Protein AF-A0A8E0QVD2-F1 (afdb_monomer_lite)

Foldseek 3Di:
DWEQDPPPRDIGDDDDDDQDDPPPDPDGDDDDPPVVVVVVVVVVQVVDPPHDDAPQKDWDDWAAQPVCLPPPVFQRIKTFIDGHPPPPDPPPDDDDDDDDDDDDPDDDDDDDDDDPDDRPDVPDDRDIDRHSDDDFPPPPVTPVCVVVVNDDDDDDDPDDDDDDDDDDADPDDDDQDWDWYDYPNPDTDTDHDDHDPDDD

InterPro domains:
  IPR002938 FAD-binding domain [PF01494] (124-168)
  IPR036188 FAD/NAD(P)-binding domain superfamily [G3DSA:3.50.50.60] (32-155)
  IPR036188 FAD/NAD(P)-binding domain superfamily [SSF51905] (21-157)
  IPR050641 Rifampicin monooxygenase-like [PTHR43004] (15-176)

Organism: NCBI:txid91492

Structure (mmCIF, N/CA/C/O backbone):
data_AF-A0A8E0QVD2-F1
#
_entry.id   AF-A0A8E0QVD2-F1
#
loop_
_atom_site.group_PDB
_atom_site.id
_atom_site.type_symbol
_atom_site.label_atom_id
_atom_site.label_alt_id
_atom_site.label_comp_id
_atom_site.label_asym_id
_atom_site.label_entity_id
_atom_site.label_seq_id
_atom_site.pdbx_PDB_ins_code
_atom_site.Cartn_x
_atom_site.Cartn_y
_atom_site.Cartn_z
_atom_site.occupancy
_atom_site.B_iso_or_equiv
_atom_site.auth_seq_id
_atom_site.auth_comp_id
_atom_site.auth_asym_id
_atom_site.auth_atom_id
_atom_site.pdbx_PDB_model_num
ATOM 1 N N . MET A 1 1 ? 24.080 -3.854 -19.597 1.00 53.97 1 MET A N 1
ATOM 2 C CA . MET A 1 1 ? 24.725 -2.572 -19.248 1.00 53.97 1 MET A CA 1
ATOM 3 C C . MET A 1 1 ? 25.256 -1.891 -20.505 1.00 53.97 1 MET A C 1
ATOM 5 O O . MET A 1 1 ? 25.849 -2.568 -21.345 1.00 53.97 1 MET A O 1
ATOM 9 N N . CYS A 1 2 ? 25.022 -0.587 -20.667 1.00 60.16 2 CYS A N 1
ATOM 10 C CA . CYS A 1 2 ? 25.671 0.230 -21.698 1.00 60.16 2 CYS A CA 1
ATOM 11 C C . CYS A 1 2 ? 26.341 1.453 -21.054 1.00 60.16 2 CYS A C 1
ATOM 13 O O . CYS A 1 2 ? 25.751 2.084 -20.180 1.00 60.16 2 CYS A O 1
ATOM 15 N N . GLN A 1 3 ? 27.538 1.811 -21.511 1.00 55.19 3 GLN A N 1
ATOM 16 C CA . GLN A 1 3 ? 28.311 2.949 -21.021 1.00 55.19 3 GLN A CA 1
ATOM 17 C C . GLN A 1 3 ? 28.363 4.063 -22.075 1.00 55.19 3 GLN A C 1
ATOM 19 O O . GLN A 1 3 ? 28.498 3.797 -23.270 1.00 55.19 3 GLN A O 1
ATOM 24 N N . CYS A 1 4 ? 28.243 5.319 -21.647 1.00 54.25 4 CYS A N 1
ATOM 25 C CA . CYS A 1 4 ? 28.485 6.481 -22.503 1.00 54.25 4 CYS A CA 1
ATOM 26 C C . CYS A 1 4 ? 29.973 6.845 -22.488 1.00 54.25 4 CYS A C 1
ATOM 28 O O . CYS A 1 4 ? 30.508 7.128 -21.416 1.00 54.25 4 CYS A O 1
ATOM 30 N N . ASP A 1 5 ? 30.629 6.848 -23.652 1.00 59.22 5 ASP A N 1
ATOM 31 C CA . ASP A 1 5 ? 32.008 7.326 -23.783 1.00 59.22 5 ASP A CA 1
ATOM 32 C C . ASP A 1 5 ? 32.035 8.858 -23.650 1.00 59.22 5 ASP A C 1
ATOM 34 O O . ASP A 1 5 ? 31.325 9.566 -24.373 1.00 59.22 5 ASP A O 1
ATOM 38 N N . SER A 1 6 ? 32.830 9.377 -22.712 1.00 54.28 6 SER A N 1
ATOM 39 C CA . SER A 1 6 ? 32.861 10.804 -22.375 1.00 54.28 6 SER A CA 1
ATOM 40 C C . SER A 1 6 ? 33.513 11.668 -23.455 1.00 54.28 6 SER A C 1
ATOM 42 O O . SER A 1 6 ? 33.260 12.873 -23.492 1.00 54.28 6 SER A O 1
ATOM 44 N N . VAL A 1 7 ? 34.308 11.064 -24.345 1.00 59.72 7 VAL A N 1
ATOM 45 C CA . VAL A 1 7 ? 35.067 11.785 -25.376 1.00 59.72 7 VAL A CA 1
ATOM 46 C C . VAL A 1 7 ? 34.189 12.131 -26.582 1.00 59.72 7 VAL A C 1
ATOM 48 O O . VAL A 1 7 ? 34.237 13.261 -27.063 1.00 59.72 7 VAL A O 1
ATOM 51 N N . ASP A 1 8 ? 33.330 11.199 -27.009 1.00 67.62 8 ASP A N 1
ATOM 52 C CA . ASP A 1 8 ? 32.515 11.339 -28.228 1.00 67.62 8 ASP A CA 1
ATOM 53 C C . ASP A 1 8 ? 30.995 11.368 -27.958 1.00 67.62 8 ASP A C 1
ATOM 55 O O . ASP A 1 8 ? 30.200 11.573 -28.877 1.00 67.62 8 ASP A O 1
ATOM 59 N N . GLY A 1 9 ? 30.555 11.128 -26.714 1.00 65.50 9 GLY A N 1
ATOM 60 C CA . GLY A 1 9 ? 29.134 11.049 -26.342 1.00 65.50 9 GLY A CA 1
ATOM 61 C C . GLY A 1 9 ? 28.407 9.816 -26.895 1.00 65.50 9 GLY A C 1
ATOM 62 O O . GLY A 1 9 ? 27.176 9.758 -26.893 1.00 65.50 9 GLY A O 1
ATOM 63 N N . VAL A 1 10 ? 29.158 8.833 -27.396 1.00 69.81 10 VAL A N 1
ATOM 64 C CA . VAL A 1 10 ? 28.620 7.618 -28.013 1.00 69.81 10 VAL A CA 1
ATOM 65 C C . VAL A 1 10 ? 28.310 6.581 -26.934 1.00 69.81 10 VAL A C 1
ATOM 67 O O . VAL A 1 10 ? 29.177 6.198 -26.150 1.00 69.81 10 VAL A O 1
ATOM 70 N N . LEU A 1 11 ? 27.076 6.073 -26.927 1.00 70.25 11 LEU A N 1
ATOM 71 C CA . LEU A 1 11 ? 26.676 4.950 -26.077 1.00 70.25 11 LEU A CA 1
ATOM 72 C C . LEU A 1 11 ? 27.205 3.628 -26.651 1.00 70.25 11 LEU A C 1
ATOM 74 O O . LEU A 1 11 ? 26.900 3.270 -27.791 1.00 70.25 11 LEU A O 1
ATOM 78 N N . ARG A 1 12 ? 27.947 2.869 -25.844 1.00 71.69 12 ARG A N 1
ATOM 79 C CA . ARG A 1 12 ? 28.448 1.528 -26.167 1.00 71.69 12 ARG A CA 1
ATOM 80 C C . ARG A 1 12 ? 27.825 0.491 -25.243 1.00 71.69 12 ARG A C 1
ATOM 82 O O . ARG A 1 12 ? 27.707 0.701 -24.043 1.00 71.69 12 ARG A O 1
ATOM 89 N N . ARG A 1 13 ? 27.407 -0.645 -25.801 1.00 74.00 13 ARG A N 1
ATOM 90 C CA . ARG A 1 13 ? 26.913 -1.778 -25.011 1.00 74.00 13 ARG A CA 1
ATOM 91 C C . ARG A 1 13 ? 28.101 -2.560 -24.464 1.00 74.00 13 ARG A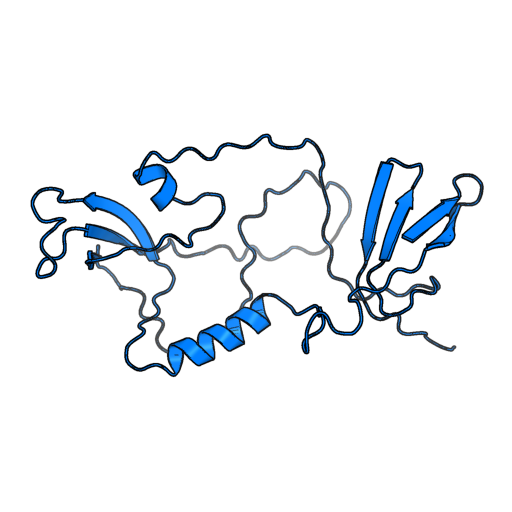 C 1
ATOM 93 O O . ARG A 1 13 ? 28.949 -2.967 -25.249 1.00 74.00 13 ARG A O 1
ATOM 100 N N . GLU A 1 14 ? 28.116 -2.798 -23.160 1.00 73.50 14 GLU A N 1
ATOM 101 C CA . GLU A 1 14 ? 29.199 -3.527 -22.491 1.00 73.50 14 GLU A CA 1
ATOM 102 C C . GLU A 1 14 ? 28.790 -4.945 -22.105 1.00 73.50 14 GLU A C 1
ATOM 104 O O . GLU A 1 14 ? 29.552 -5.886 -22.299 1.00 73.50 14 GLU A O 1
ATOM 109 N N . GLU A 1 15 ? 27.561 -5.118 -21.612 1.00 72.31 15 GLU A N 1
ATOM 110 C CA . GLU A 1 15 ? 27.117 -6.395 -21.053 1.00 72.31 15 GLU A CA 1
ATOM 111 C C . GLU A 1 15 ? 25.649 -6.686 -21.372 1.00 72.31 15 GLU A C 1
ATOM 113 O O . GLU A 1 15 ? 24.810 -5.777 -21.412 1.00 72.31 15 GLU A O 1
ATOM 118 N N . ILE A 1 16 ? 25.336 -7.970 -21.551 1.00 72.31 16 ILE A N 1
ATOM 119 C CA . ILE A 1 16 ? 23.974 -8.501 -21.613 1.00 72.31 16 ILE A CA 1
ATOM 120 C C . ILE A 1 16 ? 23.864 -9.598 -20.557 1.00 72.31 16 ILE A C 1
ATOM 122 O O . ILE A 1 16 ? 24.526 -10.627 -20.669 1.00 72.31 16 ILE A O 1
ATOM 126 N N . SER A 1 17 ? 22.997 -9.388 -19.574 1.00 72.00 17 SER A N 1
ATOM 127 C CA . SER A 1 17 ? 22.597 -10.402 -18.605 1.00 72.00 17 SER A CA 1
ATOM 128 C C . SER A 1 17 ? 21.159 -10.840 -18.887 1.00 72.00 17 SER A C 1
ATOM 130 O O . SER A 1 17 ? 20.340 -10.069 -19.394 1.00 72.00 17 SER A O 1
ATOM 132 N N . ALA A 1 18 ? 20.851 -12.107 -18.615 1.00 67.94 18 ALA A N 1
ATOM 133 C CA . ALA A 1 18 ? 19.481 -12.591 -18.697 1.00 67.94 18 ALA A CA 1
ATOM 134 C C . ALA A 1 18 ? 18.691 -12.102 -17.473 1.00 67.94 18 ALA A C 1
ATOM 136 O O . ALA A 1 18 ? 19.168 -12.228 -16.349 1.00 67.94 18 ALA A O 1
ATOM 137 N N . ASN A 1 19 ? 17.463 -11.611 -17.678 1.00 66.31 19 ASN A N 1
ATOM 138 C CA . ASN A 1 19 ? 16.574 -11.221 -16.571 1.00 66.31 19 ASN A CA 1
ATOM 139 C C . ASN A 1 19 ? 16.140 -12.419 -15.704 1.00 66.31 19 ASN A C 1
ATOM 141 O O . ASN A 1 19 ? 15.640 -12.245 -14.598 1.00 66.31 19 ASN A O 1
ATOM 145 N N . THR A 1 20 ? 16.256 -13.652 -16.201 1.00 69.81 20 THR A N 1
ATOM 146 C CA . THR A 1 20 ? 15.895 -14.866 -15.458 1.00 69.81 20 THR A CA 1
ATOM 147 C C . THR A 1 20 ? 16.703 -16.043 -15.989 1.00 69.81 20 THR A C 1
ATOM 149 O O . THR A 1 20 ? 16.857 -16.190 -17.203 1.00 69.81 20 THR A O 1
ATOM 152 N N . GLU A 1 21 ? 17.195 -16.903 -15.100 1.00 76.88 21 GLU A N 1
ATOM 153 C CA . GLU A 1 21 ? 17.826 -18.160 -15.498 1.00 76.88 21 GLU A CA 1
ATOM 154 C C . GLU A 1 21 ? 16.786 -19.246 -15.797 1.00 76.88 21 GLU A C 1
ATOM 156 O O . GLU A 1 21 ? 15.707 -19.318 -15.198 1.00 76.88 21 GLU A O 1
ATOM 161 N N . ALA A 1 22 ? 17.123 -20.136 -16.730 1.00 78.06 22 ALA A N 1
ATOM 162 C CA . ALA A 1 22 ? 16.268 -21.264 -17.058 1.00 78.06 22 ALA A CA 1
ATOM 163 C C . ALA A 1 22 ? 16.102 -22.190 -15.839 1.00 78.06 22 ALA A C 1
ATOM 165 O O . ALA A 1 22 ? 17.078 -22.668 -15.269 1.00 78.06 22 ALA A O 1
ATOM 166 N N . GLY A 1 23 ? 14.852 -22.475 -15.467 1.00 84.75 23 GLY A N 1
ATOM 167 C CA . GLY A 1 23 ? 14.517 -23.435 -14.410 1.00 84.75 23 GLY A CA 1
ATOM 168 C C . GLY A 1 23 ? 14.225 -22.837 -13.032 1.00 84.75 23 GLY A C 1
ATOM 169 O O . GLY A 1 23 ? 13.776 -23.575 -12.161 1.00 84.75 23 GLY A O 1
ATOM 170 N N . TRP A 1 24 ? 14.398 -21.527 -12.822 1.00 87.44 24 TRP A N 1
ATOM 171 C CA . TRP A 1 24 ? 14.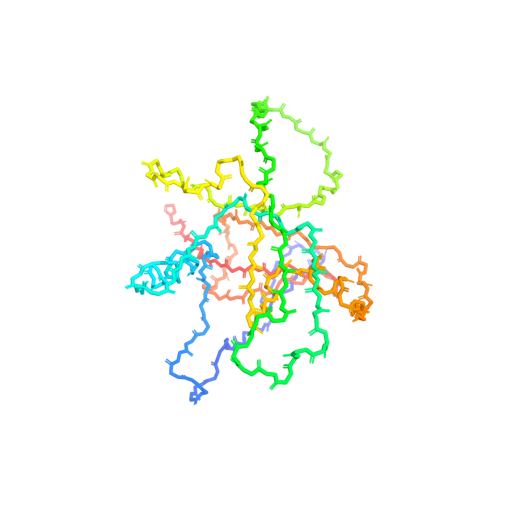080 -20.894 -11.530 1.00 87.44 24 TRP A CA 1
ATOM 172 C C . TRP A 1 24 ? 12.576 -20.766 -11.276 1.00 87.44 24 TRP A C 1
ATOM 174 O O . TRP A 1 24 ? 12.100 -20.940 -10.157 1.00 87.44 24 TRP A O 1
ATOM 184 N N . SER A 1 25 ? 11.809 -20.457 -12.319 1.00 88.94 25 SER A N 1
ATOM 185 C CA . SER A 1 25 ? 10.362 -20.301 -12.239 1.00 88.94 25 SER A CA 1
ATOM 186 C C . SER A 1 25 ? 9.732 -20.606 -13.590 1.00 88.94 25 SER A C 1
ATOM 188 O O . SER A 1 25 ? 10.337 -20.404 -14.641 1.00 88.94 25 SER A O 1
ATOM 190 N N . ARG A 1 26 ? 8.478 -21.068 -13.562 1.00 90.69 26 ARG A N 1
ATOM 191 C CA . ARG A 1 26 ? 7.637 -21.153 -14.767 1.00 90.69 26 ARG A CA 1
ATOM 192 C C . ARG A 1 26 ? 7.152 -19.779 -15.248 1.00 90.69 26 ARG A C 1
ATOM 194 O O . ARG A 1 26 ? 6.605 -19.679 -16.339 1.00 90.69 26 ARG A O 1
ATOM 201 N N . PHE A 1 27 ? 7.284 -18.755 -14.404 1.00 87.75 27 PHE A N 1
ATOM 202 C CA . PHE A 1 27 ? 6.928 -17.371 -14.697 1.00 87.75 27 PHE A CA 1
ATOM 203 C C . PHE A 1 27 ? 8.190 -16.531 -14.862 1.00 87.75 27 PHE A C 1
ATOM 205 O O . PHE A 1 27 ? 9.136 -16.682 -14.091 1.00 87.75 27 PHE A O 1
ATOM 212 N N . TYR A 1 28 ? 8.157 -15.623 -15.832 1.00 83.88 28 TYR A N 1
ATOM 213 C CA . TYR A 1 28 ? 9.225 -14.665 -16.102 1.00 83.88 28 TYR A CA 1
ATOM 214 C C . TYR A 1 28 ? 8.862 -13.295 -15.534 1.00 83.88 28 TYR A C 1
ATOM 216 O O . TYR A 1 28 ? 7.680 -12.972 -15.404 1.00 83.88 28 TYR A O 1
ATOM 224 N N . GLU A 1 29 ? 9.871 -12.486 -15.221 1.00 82.75 29 GLU A N 1
ATOM 225 C CA . GLU A 1 29 ? 9.664 -11.074 -14.904 1.00 82.75 29 GLU A CA 1
ATOM 226 C C . GLU A 1 29 ? 9.041 -10.350 -16.107 1.00 82.75 29 GLU A C 1
ATOM 228 O O . GLU A 1 29 ? 9.483 -10.508 -17.247 1.00 82.75 29 GLU A O 1
ATOM 233 N N . PHE A 1 30 ? 8.016 -9.540 -15.855 1.00 82.94 30 PHE A N 1
ATOM 234 C CA . PHE A 1 30 ? 7.412 -8.668 -16.854 1.00 82.94 30 PHE A CA 1
ATOM 235 C C . PHE A 1 30 ? 6.985 -7.354 -16.207 1.00 82.94 30 PHE A C 1
ATOM 237 O O . PHE A 1 30 ? 6.692 -7.294 -15.013 1.00 82.94 30 PHE A O 1
ATOM 244 N N . THR A 1 31 ? 6.922 -6.298 -17.011 1.00 83.12 31 THR A N 1
ATOM 245 C CA . THR A 1 31 ? 6.457 -4.987 -16.566 1.00 83.12 31 THR A CA 1
ATOM 246 C C . THR A 1 31 ? 5.008 -4.774 -16.986 1.00 83.12 31 THR A C 1
ATOM 248 O O . THR A 1 31 ? 4.603 -5.051 -18.117 1.00 83.12 31 THR A O 1
ATOM 251 N N . LEU A 1 32 ? 4.201 -4.269 -16.058 1.00 88.00 32 LEU A N 1
ATOM 252 C CA . LEU A 1 32 ? 2.827 -3.854 -16.302 1.00 88.00 32 LEU A CA 1
ATOM 253 C C . LEU A 1 32 ? 2.567 -2.569 -15.519 1.00 88.00 32 LEU A C 1
ATOM 255 O O . LEU A 1 32 ? 3.146 -2.359 -14.456 1.00 88.00 32 LEU A O 1
ATOM 259 N N . ARG A 1 33 ? 1.687 -1.706 -16.036 1.00 86.62 33 ARG A N 1
ATOM 260 C CA . ARG A 1 33 ? 1.249 -0.516 -15.295 1.00 86.62 33 ARG A CA 1
ATOM 261 C C . ARG A 1 33 ? 0.609 -0.945 -13.976 1.00 86.62 33 ARG A C 1
ATOM 263 O O . ARG A 1 33 ? -0.258 -1.818 -13.998 1.00 86.62 33 ARG A O 1
ATOM 270 N N . GLN A 1 34 ? 0.972 -0.285 -12.878 1.00 89.50 34 GLN A N 1
ATOM 271 C CA . GLN A 1 34 ? 0.430 -0.565 -11.545 1.00 89.50 34 GLN A CA 1
ATOM 272 C C . GLN A 1 34 ? -1.106 -0.598 -11.547 1.00 89.50 34 GLN A C 1
ATOM 274 O O . GLN A 1 34 ? -1.688 -1.593 -11.126 1.00 89.50 34 GLN A O 1
ATOM 279 N N . GLY A 1 35 ? -1.755 0.403 -12.155 1.00 89.88 35 GLY A N 1
ATOM 280 C CA . GLY A 1 35 ? -3.219 0.463 -12.239 1.00 89.88 35 GLY A CA 1
ATOM 281 C C . GLY A 1 35 ? -3.873 -0.752 -12.915 1.00 89.88 35 GLY A C 1
ATOM 282 O O . GLY A 1 35 ? -4.978 -1.124 -12.546 1.00 89.88 35 GLY A O 1
ATOM 283 N N . ARG A 1 36 ? -3.190 -1.442 -13.844 1.00 91.94 36 ARG A N 1
ATOM 284 C CA . ARG A 1 36 ? -3.713 -2.686 -14.446 1.00 91.94 36 ARG A CA 1
ATOM 285 C C . ARG A 1 36 ? -3.614 -3.876 -13.494 1.00 91.94 36 ARG A C 1
ATOM 287 O O . ARG A 1 36 ? -4.500 -4.723 -13.480 1.00 91.94 36 ARG A O 1
ATOM 294 N N . VAL A 1 37 ? -2.536 -3.964 -12.712 1.00 93.50 37 VAL A N 1
ATOM 295 C CA . VAL A 1 37 ? -2.410 -4.996 -11.668 1.00 93.50 37 VAL A CA 1
ATOM 296 C C . VAL A 1 37 ? -3.507 -4.795 -10.624 1.00 93.50 37 VAL A C 1
ATOM 298 O O . VAL A 1 37 ? -4.200 -5.746 -10.269 1.00 93.50 37 VAL A O 1
ATOM 301 N N . GLU A 1 38 ? -3.708 -3.551 -10.190 1.00 93.12 38 GLU A N 1
ATOM 302 C CA . GLU A 1 38 ? -4.760 -3.184 -9.243 1.00 93.12 38 GLU A CA 1
ATOM 303 C C . GLU A 1 38 ? -6.158 -3.465 -9.787 1.00 93.12 38 GLU A C 1
ATOM 305 O O . GLU A 1 38 ? -6.969 -4.035 -9.069 1.00 93.12 38 GLU A O 1
ATOM 310 N N . GLU A 1 39 ? -6.435 -3.148 -11.053 1.00 93.50 39 GLU A N 1
ATOM 311 C CA . GLU A 1 39 ? -7.706 -3.467 -11.712 1.00 93.50 39 GLU A CA 1
ATOM 312 C C . GLU A 1 39 ? -8.004 -4.973 -11.665 1.00 93.50 39 GLU A C 1
ATOM 314 O O . GLU A 1 39 ? -9.103 -5.385 -11.290 1.00 93.50 39 GLU A O 1
ATOM 319 N N . HIS A 1 40 ? -7.022 -5.821 -11.985 1.00 94.12 40 HIS A N 1
ATOM 320 C CA . HIS A 1 40 ? -7.195 -7.272 -11.901 1.00 94.12 40 HIS A CA 1
ATOM 321 C C . HIS A 1 40 ? -7.473 -7.746 -10.470 1.00 94.12 40 HIS A C 1
ATOM 323 O O . HIS A 1 40 ? -8.366 -8.570 -10.263 1.00 94.12 40 HIS A O 1
ATOM 329 N N . LEU A 1 41 ? -6.745 -7.222 -9.481 1.00 94.56 41 LEU A N 1
ATOM 330 C CA . LEU A 1 41 ? -6.958 -7.558 -8.072 1.00 94.56 41 LEU A CA 1
ATOM 331 C C . LEU A 1 41 ? -8.309 -7.050 -7.555 1.00 94.56 41 LEU A C 1
ATOM 333 O O . LEU A 1 41 ? -8.991 -7.765 -6.823 1.00 94.56 41 LEU A O 1
ATOM 337 N N . LEU A 1 42 ? -8.725 -5.853 -7.968 1.00 92.88 42 LEU A N 1
ATOM 338 C CA . LEU A 1 42 ? -9.999 -5.250 -7.599 1.00 92.88 42 LEU A CA 1
ATOM 339 C C . LEU A 1 42 ? -11.168 -6.071 -8.140 1.00 92.88 42 LEU A C 1
ATOM 341 O O . LEU A 1 42 ? -12.085 -6.388 -7.389 1.00 92.88 42 LEU A O 1
ATOM 345 N N . ASN A 1 43 ? -11.096 -6.487 -9.405 1.00 93.75 43 ASN A N 1
ATOM 346 C CA . ASN A 1 43 ? -12.100 -7.355 -10.017 1.00 93.75 43 ASN A CA 1
ATOM 347 C C . ASN A 1 43 ? -12.220 -8.695 -9.272 1.00 93.75 43 ASN A C 1
ATOM 349 O O . ASN A 1 43 ? -13.326 -9.187 -9.041 1.00 93.75 43 ASN A O 1
ATOM 353 N N . LEU A 1 44 ? -11.091 -9.277 -8.846 1.00 94.25 44 LEU A N 1
ATOM 354 C CA . LEU A 1 44 ? -11.091 -10.491 -8.025 1.00 94.25 44 LEU A CA 1
ATOM 355 C C . LEU A 1 44 ? -11.738 -10.248 -6.658 1.00 94.25 44 LEU A C 1
ATOM 357 O O . LEU A 1 44 ? -12.584 -11.037 -6.239 1.00 94.25 44 LEU A O 1
ATOM 361 N N . ALA A 1 45 ? -11.388 -9.154 -5.984 1.00 92.25 45 ALA A N 1
ATOM 362 C CA . ALA A 1 45 ? -11.941 -8.815 -4.678 1.00 92.25 45 ALA A CA 1
ATOM 363 C C . ALA A 1 45 ? -13.457 -8.555 -4.745 1.00 92.25 45 ALA A C 1
ATOM 365 O O . ALA A 1 45 ? -14.206 -9.102 -3.943 1.00 92.25 45 ALA A O 1
ATOM 366 N N . GLN A 1 46 ? -13.922 -7.812 -5.752 1.00 89.94 46 GLN A N 1
ATOM 367 C CA . GLN A 1 46 ? -15.345 -7.531 -5.981 1.00 89.94 46 GLN A CA 1
ATOM 368 C C . GLN A 1 46 ? -16.155 -8.780 -6.353 1.00 89.94 46 GLN A C 1
ATOM 370 O O . GLN A 1 46 ? -17.359 -8.835 -6.109 1.00 89.94 46 GLN A O 1
ATOM 375 N N . SER A 1 47 ? -15.513 -9.807 -6.920 1.00 92.44 47 SER A N 1
ATOM 376 C CA . SER A 1 47 ? -16.177 -11.090 -7.182 1.00 92.44 47 SER A CA 1
ATOM 377 C C . SER A 1 47 ? -16.490 -11.879 -5.899 1.00 92.44 47 SER A C 1
ATOM 379 O O . SER A 1 47 ? -17.338 -12.779 -5.911 1.00 92.44 47 SER A O 1
ATOM 381 N N . ALA A 1 48 ? -15.841 -11.547 -4.777 1.00 94.25 48 ALA A N 1
ATOM 382 C CA . ALA A 1 48 ? -16.051 -12.202 -3.495 1.00 94.25 48 ALA A CA 1
ATOM 383 C C . ALA A 1 48 ? -17.202 -11.553 -2.710 1.00 94.25 48 ALA A C 1
ATOM 385 O O . ALA A 1 48 ? -17.216 -10.360 -2.442 1.00 94.25 48 ALA A O 1
ATOM 386 N N . LYS A 1 49 ? -18.152 -12.372 -2.240 1.00 92.44 49 LYS A N 1
ATOM 387 C CA . LYS A 1 49 ? -19.352 -11.896 -1.519 1.00 92.44 49 LYS A CA 1
ATOM 388 C C . LYS A 1 49 ? -19.096 -11.289 -0.133 1.00 92.44 49 LYS A C 1
ATOM 390 O O . LYS A 1 49 ? -20.007 -10.706 0.439 1.00 92.44 49 LYS A O 1
ATOM 395 N N . HIS A 1 50 ? -17.919 -11.513 0.443 1.00 92.00 50 HIS A N 1
ATOM 396 C CA . HIS A 1 50 ? -17.590 -11.150 1.827 1.00 92.00 50 HIS A CA 1
ATOM 397 C C . HIS A 1 50 ? -16.578 -10.001 1.915 1.00 92.00 50 HIS A C 1
ATOM 399 O O . HIS A 1 50 ? -16.045 -9.745 2.991 1.00 92.00 50 HIS A O 1
ATOM 405 N N . ILE A 1 51 ? -16.283 -9.345 0.790 1.00 91.69 51 ILE A N 1
ATOM 406 C CA . ILE A 1 51 ? -15.360 -8.218 0.728 1.00 91.69 51 ILE A CA 1
ATOM 407 C C . ILE A 1 51 ? -16.176 -6.972 0.393 1.00 91.69 51 ILE A C 1
ATOM 409 O O . ILE A 1 51 ? -16.808 -6.905 -0.658 1.00 91.69 51 ILE A O 1
ATOM 413 N N . ASP A 1 52 ? -16.154 -6.000 1.300 1.00 88.25 52 ASP A N 1
ATOM 414 C CA . ASP A 1 52 ? -16.693 -4.657 1.089 1.00 88.25 52 ASP A CA 1
ATOM 415 C C . ASP A 1 52 ? -15.514 -3.693 0.934 1.00 88.25 52 ASP A C 1
ATOM 417 O O . ASP A 1 52 ? -14.653 -3.614 1.813 1.00 88.25 52 ASP A O 1
ATOM 421 N N . ILE A 1 53 ? -15.438 -3.005 -0.205 1.00 88.88 53 ILE A N 1
ATOM 422 C CA . ILE A 1 53 ? -14.359 -2.061 -0.507 1.00 88.88 53 ILE A CA 1
ATOM 423 C C . ILE A 1 53 ? -14.936 -0.661 -0.409 1.00 88.88 53 ILE A C 1
ATOM 425 O O . ILE A 1 53 ? -15.773 -0.275 -1.220 1.00 88.88 53 ILE A O 1
ATOM 429 N N . ARG A 1 54 ? -14.432 0.110 0.553 1.00 87.06 54 ARG A N 1
ATOM 430 C CA . ARG A 1 54 ? -14.775 1.523 0.728 1.00 87.06 54 ARG A CA 1
ATOM 431 C C . ARG A 1 54 ? -13.579 2.389 0.368 1.00 87.06 54 ARG A C 1
ATOM 433 O O . ARG A 1 54 ? -12.447 2.067 0.726 1.00 87.06 54 ARG A O 1
ATOM 440 N N . ARG A 1 55 ? -13.837 3.460 -0.377 1.00 86.56 55 ARG A N 1
ATOM 441 C CA . ARG A 1 55 ? -12.844 4.446 -0.817 1.00 86.56 55 ARG A CA 1
ATOM 442 C C . ARG A 1 55 ? -13.124 5.789 -0.157 1.00 86.56 55 ARG A C 1
ATOM 444 O O . ARG A 1 55 ? -14.154 5.958 0.487 1.00 86.56 55 ARG A O 1
ATOM 451 N N . ALA A 1 56 ? -12.182 6.719 -0.310 1.00 86.56 56 ALA A N 1
ATOM 452 C CA . ALA A 1 56 ? -12.276 8.060 0.261 1.00 86.56 56 ALA A CA 1
ATOM 453 C C . ALA A 1 56 ? -12.558 8.049 1.777 1.00 86.56 56 ALA A C 1
ATOM 455 O O . ALA A 1 56 ? -13.318 8.869 2.277 1.00 86.56 56 ALA A O 1
ATOM 456 N N . THR A 1 57 ? -11.942 7.120 2.513 1.00 87.00 57 THR A N 1
ATOM 457 C CA . THR A 1 57 ? -12.030 7.043 3.978 1.00 87.00 57 THR A CA 1
ATOM 458 C C . THR A 1 57 ? -10.654 7.216 4.600 1.00 87.00 57 THR A C 1
ATOM 460 O O . THR A 1 57 ? -9.703 6.561 4.168 1.00 87.00 57 THR A O 1
ATOM 463 N N . ILE A 1 58 ? -10.554 8.033 5.644 1.00 90.06 58 ILE A N 1
ATOM 464 C CA . ILE A 1 58 ? -9.326 8.245 6.410 1.00 90.06 58 ILE A CA 1
ATOM 465 C C . ILE A 1 58 ? -9.521 7.790 7.863 1.00 90.06 58 ILE A C 1
ATOM 467 O O . ILE A 1 58 ? -10.524 8.141 8.484 1.00 90.06 58 ILE A O 1
ATOM 471 N N . PRO A 1 59 ? -8.593 7.004 8.438 1.00 92.88 59 PRO A N 1
ATOM 472 C CA . PRO A 1 59 ? -8.647 6.676 9.853 1.00 92.88 59 PRO A CA 1
ATOM 473 C C . PRO A 1 59 ? -8.202 7.875 10.693 1.00 92.88 59 PRO A C 1
ATOM 475 O O . PRO A 1 59 ? -7.149 8.467 10.447 1.00 92.88 59 PRO A O 1
ATOM 478 N N . THR A 1 60 ? -8.997 8.226 11.700 1.00 93.06 60 THR A N 1
ATOM 479 C CA . THR A 1 60 ? -8.735 9.376 12.578 1.00 93.06 60 THR A CA 1
ATOM 480 C C . THR A 1 60 ? -8.291 8.948 13.971 1.00 93.06 60 THR A C 1
ATOM 482 O O . THR A 1 60 ? -7.393 9.569 14.536 1.00 93.06 60 THR A O 1
ATOM 485 N N . THR A 1 61 ? -8.860 7.864 14.510 1.00 95.44 61 THR A N 1
ATOM 486 C CA . THR A 1 61 ? -8.569 7.363 15.866 1.00 95.44 61 THR A CA 1
ATOM 487 C C . THR A 1 61 ? -8.468 5.838 15.891 1.00 95.44 61 THR A C 1
ATOM 489 O O . THR A 1 61 ? -9.207 5.158 15.181 1.00 95.44 61 THR A O 1
ATOM 492 N N . LEU A 1 62 ? -7.547 5.310 16.708 1.00 96.25 62 LEU A N 1
ATOM 493 C CA . LEU A 1 62 ? -7.385 3.885 17.007 1.00 96.25 62 LEU A CA 1
ATOM 494 C C . LEU A 1 62 ? -7.460 3.680 18.521 1.00 96.25 62 LEU A C 1
ATOM 496 O O . LEU A 1 62 ? -6.646 4.235 19.257 1.00 96.25 62 LEU A O 1
ATOM 500 N N . GLU A 1 63 ? -8.384 2.838 18.966 1.00 95.94 63 GLU A N 1
ATOM 501 C CA . GLU A 1 63 ? -8.502 2.412 20.359 1.00 95.94 63 GLU A CA 1
ATOM 502 C C . GLU A 1 63 ? -8.297 0.898 20.448 1.00 95.94 63 GLU A C 1
ATOM 504 O O . GLU A 1 63 ? -8.826 0.139 19.631 1.00 95.94 63 GLU A O 1
ATOM 509 N N . LEU A 1 64 ? -7.522 0.466 21.445 1.00 95.88 64 LEU A N 1
ATOM 510 C CA . LEU A 1 64 ? -7.221 -0.939 21.710 1.00 95.88 64 LEU A CA 1
ATOM 511 C C . LEU A 1 64 ? -7.636 -1.282 23.140 1.00 95.88 64 LEU A C 1
ATOM 513 O O . LEU A 1 64 ? -7.072 -0.752 24.100 1.00 95.88 64 LEU A O 1
ATOM 517 N N . ASP A 1 65 ? -8.601 -2.185 23.281 1.00 95.56 65 ASP A N 1
ATOM 518 C CA . ASP A 1 65 ? -8.984 -2.756 24.566 1.00 95.56 65 ASP A CA 1
ATOM 519 C C . ASP A 1 65 ? -8.139 -3.998 24.875 1.00 95.56 65 ASP A C 1
ATOM 521 O O . ASP A 1 65 ? -8.408 -5.115 24.432 1.00 95.56 65 ASP A O 1
ATOM 525 N N . TYR A 1 66 ? -7.104 -3.799 25.686 1.00 94.00 66 TYR A N 1
ATOM 526 C CA . TYR A 1 66 ? -6.222 -4.878 26.124 1.00 94.00 66 TYR A CA 1
ATOM 527 C C . TYR A 1 66 ? -6.878 -5.849 27.113 1.00 94.00 66 TYR A C 1
ATOM 529 O O . TYR A 1 66 ? -6.336 -6.929 27.337 1.00 94.00 66 TYR A O 1
ATOM 537 N N . SER A 1 67 ? -8.019 -5.501 27.716 1.00 95.69 67 SER A N 1
ATOM 538 C CA . SER A 1 67 ? -8.684 -6.379 28.686 1.00 95.69 67 SER A CA 1
ATOM 539 C C . SER A 1 67 ? -9.388 -7.565 28.025 1.00 95.69 67 SER A C 1
ATOM 541 O O . SER A 1 67 ? -9.517 -8.623 28.638 1.00 95.69 67 SER A O 1
ATOM 543 N N . THR A 1 68 ? -9.787 -7.409 26.761 1.00 94.00 68 THR A N 1
ATOM 544 C CA . THR A 1 68 ? -10.531 -8.412 25.990 1.00 94.00 68 THR A CA 1
ATOM 545 C C . THR A 1 68 ? -9.735 -8.981 24.813 1.00 94.00 68 THR A C 1
ATOM 547 O O . THR A 1 68 ? -10.287 -9.718 24.004 1.00 94.00 68 THR A O 1
ATOM 550 N N . ILE A 1 69 ? -8.430 -8.693 24.723 1.00 91.50 69 ILE A N 1
ATOM 551 C CA . ILE A 1 69 ? -7.594 -9.032 23.557 1.00 91.50 69 ILE A CA 1
ATOM 552 C C . ILE A 1 69 ? -7.439 -10.542 23.303 1.00 91.50 69 ILE A C 1
ATOM 554 O O . ILE A 1 69 ? -7.283 -10.959 22.158 1.00 91.50 69 ILE A O 1
ATOM 558 N N . GLU A 1 70 ? -7.510 -11.358 24.357 1.00 92.50 70 GLU A N 1
ATOM 559 C CA . GLU A 1 70 ? -7.447 -12.828 24.279 1.00 92.50 70 GLU A CA 1
ATOM 560 C C . GLU A 1 70 ? -8.829 -13.468 24.043 1.00 92.50 70 GLU A C 1
ATOM 562 O O . GLU A 1 70 ? -8.937 -14.676 23.821 1.00 92.50 70 GLU A O 1
ATOM 567 N N . ASP A 1 71 ? -9.911 -12.683 24.098 1.00 94.19 71 ASP A N 1
ATOM 568 C CA . ASP A 1 71 ? -11.261 -13.181 23.859 1.00 94.19 71 ASP A CA 1
ATOM 569 C C . ASP A 1 71 ? -11.598 -13.131 22.362 1.00 94.19 71 ASP A C 1
ATOM 571 O O . ASP A 1 71 ? -11.922 -12.096 21.785 1.00 94.19 71 ASP A O 1
ATOM 575 N N . HIS A 1 72 ? -11.584 -14.291 21.709 1.00 92.19 72 HIS A N 1
ATOM 576 C CA . HIS A 1 72 ? -11.934 -14.396 20.292 1.00 92.19 72 HIS A CA 1
ATOM 577 C C . HIS A 1 72 ? -13.412 -14.096 19.980 1.00 92.19 72 HIS A C 1
ATOM 579 O O . HIS A 1 72 ? -13.775 -14.031 18.798 1.00 92.19 72 HIS A O 1
ATOM 585 N N . ALA A 1 73 ? -14.281 -13.938 20.982 1.00 94.38 73 ALA A N 1
ATOM 586 C CA . ALA A 1 73 ? -15.677 -13.551 20.800 1.00 94.38 73 ALA A CA 1
ATOM 587 C C . ALA A 1 73 ? -15.886 -12.026 20.746 1.00 94.38 73 ALA A C 1
ATOM 589 O O . ALA A 1 73 ? -16.931 -11.593 20.256 1.00 94.38 73 ALA A O 1
ATOM 590 N N . THR A 1 74 ? -14.914 -11.220 21.182 1.00 95.94 74 THR A N 1
ATOM 591 C CA . THR A 1 74 ? -15.021 -9.754 21.260 1.00 95.94 74 THR A CA 1
ATOM 592 C C . THR A 1 74 ? -14.375 -9.059 20.058 1.00 95.94 74 THR A C 1
ATOM 594 O O . THR A 1 74 ? -13.834 -9.700 19.152 1.00 95.94 74 THR A O 1
ATOM 597 N N . TYR A 1 75 ? -14.483 -7.728 20.029 1.00 96.44 75 TYR A N 1
ATOM 598 C CA . TYR A 1 75 ? -13.914 -6.840 19.014 1.00 96.44 75 TYR A CA 1
ATOM 599 C C . TYR A 1 75 ? -13.043 -5.785 19.715 1.00 96.44 75 TYR A C 1
ATOM 601 O O . TYR A 1 75 ? -13.485 -4.654 19.907 1.00 96.44 75 TYR A O 1
ATOM 609 N N . PRO A 1 76 ? -11.826 -6.152 20.154 1.00 97.00 76 PRO A N 1
ATOM 610 C CA . PRO A 1 76 ? -10.999 -5.297 21.007 1.00 97.00 76 PRO A CA 1
ATOM 611 C C . PRO A 1 76 ? -10.431 -4.063 20.289 1.00 97.00 76 PRO A C 1
ATOM 613 O O . PRO A 1 76 ? -9.830 -3.208 20.935 1.00 97.00 76 PRO A O 1
ATOM 616 N N . ILE A 1 77 ? -10.574 -3.957 18.964 1.00 96.62 77 ILE A N 1
ATOM 617 C CA . ILE A 1 77 ? -10.031 -2.851 18.172 1.00 96.62 77 ILE A CA 1
ATOM 618 C C . ILE A 1 77 ? -11.174 -1.966 17.688 1.00 96.62 77 ILE A C 1
ATOM 620 O O . ILE A 1 77 ? -12.076 -2.451 17.005 1.00 96.62 77 ILE A O 1
ATOM 624 N N . ARG A 1 78 ? -11.107 -0.662 17.965 1.00 95.94 78 ARG A N 1
ATOM 625 C CA . ARG A 1 78 ? -12.040 0.331 17.415 1.00 95.94 78 ARG A CA 1
ATOM 626 C C . ARG A 1 78 ? -11.275 1.331 16.563 1.00 95.94 78 ARG A C 1
ATOM 628 O O . ARG A 1 78 ? -10.279 1.902 17.006 1.00 95.94 78 ARG A O 1
ATOM 635 N N . VAL A 1 79 ? -11.734 1.528 15.332 1.00 95.44 79 VAL A N 1
ATOM 636 C CA . VAL A 1 79 ? -11.168 2.494 14.388 1.00 95.44 79 VAL A CA 1
ATOM 637 C C . VAL A 1 79 ? -12.248 3.489 14.005 1.00 95.44 79 VAL A C 1
ATOM 639 O O . VAL A 1 79 ? -13.276 3.101 13.454 1.00 95.44 79 VAL A O 1
ATOM 642 N N . THR A 1 80 ? -12.009 4.767 14.271 1.00 93.69 80 THR A N 1
ATOM 643 C CA . THR A 1 80 ? -12.887 5.841 13.800 1.00 93.69 80 THR A CA 1
ATOM 644 C C . THR A 1 80 ? -12.440 6.273 12.414 1.00 93.69 80 THR A C 1
ATOM 646 O O . THR A 1 80 ? -11.253 6.532 12.195 1.00 93.69 80 THR A O 1
ATOM 649 N N . LEU A 1 81 ? -13.387 6.330 11.484 1.00 91.50 81 LEU A N 1
ATOM 650 C CA . LEU A 1 81 ? -13.173 6.737 10.103 1.00 91.50 81 LEU A CA 1
ATOM 651 C C . LEU A 1 81 ? -13.908 8.047 9.824 1.00 91.50 81 LEU A C 1
ATOM 653 O O . LEU A 1 81 ? -15.027 8.239 10.294 1.00 91.50 81 LEU A O 1
ATOM 657 N N . ASP A 1 82 ? -13.291 8.894 9.010 1.00 88.12 82 ASP A N 1
ATOM 658 C CA . ASP A 1 82 ? -13.908 10.079 8.414 1.00 88.12 82 ASP A CA 1
ATOM 659 C C . ASP A 1 82 ? -13.798 9.994 6.883 1.00 88.12 82 ASP A C 1
ATOM 661 O O . ASP A 1 82 ? -13.028 9.190 6.342 1.00 88.12 82 ASP A O 1
ATOM 665 N N . ASN A 1 83 ? -14.571 10.804 6.167 1.00 84.81 83 ASN A N 1
ATOM 666 C CA . ASN A 1 83 ? -14.425 10.936 4.728 1.00 84.81 83 ASN A CA 1
ATOM 667 C C . ASN A 1 83 ? -13.153 11.720 4.408 1.00 84.81 83 ASN A C 1
ATOM 669 O O . ASN A 1 83 ? -12.831 12.729 5.037 1.00 84.81 83 ASN A O 1
ATOM 673 N N . ALA A 1 84 ? -12.440 11.272 3.381 1.00 79.69 84 ALA A N 1
ATOM 674 C CA . ALA A 1 84 ? -11.391 12.078 2.792 1.00 79.69 84 ALA A CA 1
ATOM 675 C C . ALA A 1 84 ? -12.009 13.401 2.300 1.00 79.69 84 ALA A C 1
ATOM 677 O O . ALA A 1 84 ? -13.119 13.390 1.752 1.00 79.69 84 ALA A O 1
ATOM 678 N N . PRO A 1 85 ? -11.324 14.541 2.492 1.00 75.44 85 PRO A N 1
ATOM 679 C CA . PRO A 1 85 ? -11.805 15.809 1.967 1.00 75.44 85 PRO A CA 1
ATOM 680 C C . PRO A 1 85 ? -12.014 15.698 0.447 1.00 75.44 85 PRO A C 1
ATOM 682 O O . PRO A 1 85 ? -11.217 15.026 -0.219 1.00 75.44 85 PRO A O 1
ATOM 685 N N . PRO A 1 86 ? -13.053 16.346 -0.119 1.00 67.69 86 PRO A N 1
ATOM 686 C CA . PRO A 1 86 ? -13.232 16.403 -1.561 1.00 67.69 86 PRO A CA 1
ATOM 687 C C . PRO A 1 86 ? -11.954 16.939 -2.199 1.00 67.69 86 PRO A C 1
ATOM 689 O O . PRO A 1 86 ? -11.446 17.992 -1.808 1.00 67.69 86 PRO A O 1
ATOM 692 N N . THR A 1 87 ? -11.418 16.216 -3.173 1.00 58.72 87 THR A N 1
ATOM 693 C CA . THR A 1 87 ? -10.288 16.673 -3.979 1.00 58.72 87 THR A CA 1
ATOM 694 C C . THR A 1 87 ? -10.773 17.709 -4.998 1.00 58.72 87 THR A C 1
ATOM 696 O O . THR A 1 87 ? -10.721 17.500 -6.206 1.00 58.72 87 THR A O 1
ATOM 699 N N . ASP A 1 88 ? -11.256 18.856 -4.518 1.00 45.50 88 ASP A N 1
ATOM 700 C CA . ASP A 1 88 ? -11.641 20.003 -5.347 1.00 45.50 88 ASP A CA 1
ATOM 701 C C . ASP A 1 88 ? -10.390 20.779 -5.799 1.00 45.50 88 ASP A C 1
ATOM 703 O O . ASP A 1 88 ? -10.175 21.924 -5.417 1.00 45.50 88 ASP A O 1
ATOM 707 N N . PHE A 1 89 ? -9.537 20.160 -6.620 1.00 40.78 89 PHE A N 1
ATOM 708 C CA . PHE A 1 89 ? -8.454 20.862 -7.320 1.00 40.78 89 PHE A CA 1
ATOM 709 C C . PHE A 1 89 ? -8.287 20.326 -8.745 1.00 40.78 89 PHE A C 1
ATOM 711 O O . PHE A 1 89 ? -7.387 19.546 -9.045 1.00 40.78 89 PHE A O 1
ATOM 718 N N . VAL A 1 90 ? -9.142 20.797 -9.655 1.00 41.19 90 VAL A N 1
ATOM 719 C CA . VAL A 1 90 ? -8.802 20.879 -11.082 1.00 41.19 90 VAL A CA 1
ATOM 720 C C . VAL A 1 90 ? -8.484 22.341 -11.378 1.00 41.19 90 VAL A C 1
ATOM 722 O O . VAL A 1 90 ? -9.332 23.100 -11.840 1.00 41.19 90 VAL A O 1
ATOM 725 N N . GLU A 1 91 ? -7.258 22.760 -11.076 1.00 35.62 91 GLU A N 1
ATOM 726 C CA . GLU A 1 91 ? -6.702 23.970 -11.686 1.00 35.62 91 GLU A CA 1
ATOM 727 C C . GLU A 1 91 ? -6.475 23.663 -13.180 1.00 35.62 91 GLU A C 1
ATOM 729 O O . GLU A 1 91 ? -5.810 22.672 -13.507 1.00 35.62 91 GLU A O 1
ATOM 734 N N . PRO A 1 92 ? -7.040 24.443 -14.120 1.00 35.91 92 PRO A N 1
ATOM 735 C CA . PRO A 1 92 ? -6.834 24.208 -15.540 1.00 35.91 92 PRO A CA 1
ATOM 736 C C . PRO A 1 92 ? -5.359 24.446 -15.870 1.00 35.91 92 PRO A C 1
ATOM 738 O O . PRO A 1 92 ? -4.844 25.554 -15.741 1.00 35.91 92 PRO A O 1
ATOM 741 N N . MET A 1 93 ? -4.675 23.384 -16.297 1.00 34.69 93 MET A N 1
ATOM 742 C CA . MET A 1 93 ? -3.280 23.410 -16.723 1.00 34.69 93 MET A CA 1
ATOM 743 C C . MET A 1 93 ? -3.122 24.395 -17.888 1.00 34.69 93 MET A C 1
ATOM 745 O O . MET A 1 93 ? -3.469 24.101 -19.033 1.00 34.69 93 MET A O 1
ATOM 749 N N . ASN A 1 94 ? -2.635 25.596 -17.574 1.00 35.66 94 ASN A N 1
ATOM 750 C CA . ASN A 1 94 ? -2.369 26.634 -18.554 1.00 35.66 94 ASN A CA 1
ATOM 751 C C . ASN A 1 94 ? -1.236 26.178 -19.478 1.00 35.66 94 ASN A C 1
ATOM 753 O O . ASN A 1 94 ? -0.159 25.759 -19.050 1.00 35.66 94 ASN A O 1
ATOM 757 N N . SER A 1 95 ? -1.495 26.272 -20.773 1.00 36.84 95 SER A N 1
ATOM 758 C CA . SER A 1 95 ? -0.538 26.024 -21.836 1.00 36.84 95 SER A CA 1
ATOM 759 C C . SER A 1 95 ? 0.633 27.018 -21.806 1.00 36.84 95 SER A C 1
ATOM 761 O O . SER A 1 95 ? 0.423 28.225 -21.901 1.00 36.84 95 SER A O 1
ATOM 763 N N . MET A 1 96 ? 1.842 26.446 -21.852 1.00 39.41 96 MET A N 1
ATOM 764 C CA . MET A 1 96 ? 3.098 26.961 -22.426 1.00 39.41 96 MET A CA 1
ATOM 765 C C . MET A 1 96 ? 4.090 27.756 -21.543 1.00 39.41 96 MET A C 1
ATOM 767 O O . MET A 1 96 ? 3.857 28.908 -21.200 1.00 39.41 96 MET A O 1
ATOM 771 N N . SER A 1 97 ? 5.282 27.152 -21.374 1.00 35.69 97 SER A N 1
ATOM 772 C CA . SER A 1 97 ? 6.641 27.722 -21.548 1.00 35.69 97 SER A CA 1
ATOM 773 C C . SER A 1 97 ? 7.594 27.495 -20.365 1.00 35.69 97 SER A C 1
ATOM 775 O O . SER A 1 97 ? 7.434 28.109 -19.324 1.00 35.69 97 SER A O 1
ATOM 777 N N . GLY A 1 98 ? 8.631 26.679 -20.605 1.00 41.56 98 GLY A N 1
ATOM 778 C CA . GLY A 1 98 ? 10.029 26.904 -20.195 1.00 41.56 98 GLY A CA 1
ATOM 779 C C . GLY A 1 98 ? 10.387 27.167 -18.722 1.00 41.56 98 GLY A C 1
ATOM 780 O O . GLY A 1 98 ? 10.057 28.208 -18.176 1.00 41.56 98 GLY A O 1
ATOM 781 N N . SER A 1 99 ? 11.230 26.269 -18.188 1.00 47.03 99 SER A N 1
ATOM 782 C CA . SER A 1 99 ? 12.176 26.439 -17.062 1.00 47.03 99 SER A CA 1
ATOM 783 C C . SER A 1 99 ? 11.621 26.832 -15.689 1.00 47.03 99 SER A C 1
ATOM 785 O O . SER A 1 99 ? 11.493 28.009 -15.383 1.00 47.03 99 SER A O 1
ATOM 787 N N . ASP A 1 100 ? 11.395 25.832 -14.836 1.00 34.88 100 ASP A N 1
ATOM 788 C CA . ASP A 1 100 ? 12.155 25.618 -13.590 1.00 34.88 100 ASP A CA 1
ATOM 789 C C . ASP A 1 100 ? 11.552 24.414 -12.853 1.00 34.88 100 ASP A C 1
ATOM 791 O O . ASP A 1 100 ? 10.401 24.438 -12.426 1.00 34.88 100 ASP A O 1
ATOM 795 N N . ALA A 1 101 ? 12.315 23.326 -12.729 1.00 40.12 101 ALA A N 1
ATOM 796 C CA . ALA A 1 101 ? 11.892 22.137 -11.991 1.00 40.12 101 ALA A CA 1
ATOM 797 C C . ALA A 1 101 ? 12.533 22.149 -10.599 1.00 40.12 101 ALA A C 1
ATOM 799 O O . ALA A 1 101 ? 13.494 21.432 -10.322 1.00 40.12 101 ALA A O 1
ATOM 800 N N . SER A 1 102 ? 11.994 22.982 -9.712 1.00 38.28 102 SER A N 1
ATOM 801 C CA . SER A 1 102 ? 12.071 22.719 -8.280 1.00 38.28 102 SER A CA 1
ATOM 802 C C . SER A 1 102 ? 11.195 21.498 -7.975 1.00 38.28 102 SER A C 1
ATOM 804 O O . SER A 1 102 ? 10.055 21.385 -8.417 1.00 38.28 102 SER A O 1
ATOM 806 N N . SER A 1 103 ? 11.791 20.532 -7.282 1.00 38.25 103 SER A N 1
ATOM 807 C CA . SER A 1 103 ? 11.239 19.209 -6.983 1.00 38.25 103 SER A CA 1
ATOM 808 C C . SER A 1 103 ? 9.835 19.283 -6.352 1.00 38.25 103 SER A C 1
ATOM 810 O O . SER A 1 103 ? 9.715 19.781 -5.228 1.00 38.25 103 SER A O 1
ATOM 812 N N . PRO A 1 104 ? 8.769 18.763 -6.992 1.00 36.81 104 PRO A N 1
ATOM 813 C CA . PRO A 1 104 ? 7.517 18.521 -6.302 1.00 36.81 104 PRO A CA 1
ATOM 814 C C . PRO A 1 104 ? 7.582 17.143 -5.640 1.00 36.81 104 PRO A C 1
ATOM 816 O O . PRO A 1 104 ? 7.667 16.104 -6.299 1.00 36.81 104 PRO A O 1
ATOM 819 N N . ARG A 1 105 ? 7.516 17.144 -4.305 1.00 39.28 105 ARG A N 1
ATOM 820 C CA . ARG A 1 105 ? 7.127 15.979 -3.504 1.00 39.28 105 ARG A CA 1
ATOM 821 C C . ARG A 1 105 ? 5.777 15.483 -4.027 1.00 39.28 105 ARG A C 1
ATOM 823 O O . ARG A 1 105 ? 4.773 16.156 -3.828 1.00 39.28 105 ARG A O 1
ATOM 830 N N . SER A 1 106 ? 5.766 14.349 -4.723 1.00 38.19 106 SER A N 1
ATOM 831 C CA . SER A 1 106 ? 4.528 13.754 -5.230 1.00 38.19 106 SER A CA 1
ATOM 832 C C . SER A 1 106 ? 3.878 12.898 -4.152 1.00 38.19 106 SER A C 1
ATOM 834 O O . SER A 1 106 ? 4.352 11.810 -3.821 1.00 38.19 106 SER A O 1
ATOM 836 N N . GLU A 1 107 ? 2.780 13.424 -3.620 1.00 40.44 107 GLU A N 1
ATOM 837 C CA . GLU A 1 107 ? 1.644 12.627 -3.173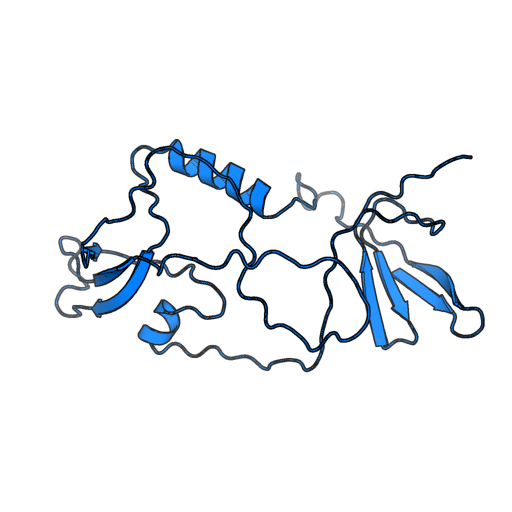 1.00 40.44 107 GLU A CA 1
ATOM 838 C C . GLU A 1 107 ? 1.142 11.771 -4.354 1.00 40.44 107 GLU A C 1
ATOM 840 O O . GLU A 1 107 ? 1.297 12.142 -5.520 1.00 40.44 107 GLU A O 1
ATOM 845 N N . GLY A 1 108 ? 0.656 10.566 -4.050 1.00 37.69 108 GLY A N 1
ATOM 846 C CA . GLY A 1 108 ? 0.427 9.494 -5.020 1.00 37.69 108 GLY A CA 1
ATOM 847 C C . GLY A 1 108 ? -0.476 9.894 -6.189 1.00 37.69 108 GLY A C 1
ATOM 848 O O . GLY A 1 108 ? -1.564 10.425 -6.001 1.00 37.69 108 GLY A O 1
ATOM 849 N N . SER A 1 109 ? -0.023 9.602 -7.410 1.00 35.47 109 SER A N 1
ATOM 850 C CA . SER A 1 109 ? -0.806 9.789 -8.631 1.00 35.47 109 SER A CA 1
ATOM 851 C C . SER A 1 109 ? -1.752 8.604 -8.831 1.00 35.47 109 SER A C 1
ATOM 853 O O . SER A 1 109 ? -1.338 7.497 -9.178 1.00 35.47 109 SER A O 1
ATOM 855 N N . GLU A 1 110 ? -3.033 8.862 -8.584 1.00 37.41 110 GLU A N 1
ATOM 856 C CA . GLU A 1 110 ? -4.153 7.958 -8.820 1.00 37.41 110 GLU A CA 1
ATOM 857 C C . GLU A 1 110 ? -4.537 7.939 -10.306 1.00 37.41 110 GLU A C 1
ATOM 859 O O . GLU A 1 110 ? -4.591 8.965 -10.989 1.00 37.41 110 GLU A O 1
ATOM 864 N N . THR A 1 111 ? -4.815 6.743 -10.825 1.00 32.84 111 THR A N 1
ATOM 865 C CA . THR A 1 111 ? -5.296 6.557 -12.196 1.00 32.84 111 THR A CA 1
ATOM 866 C C . THR A 1 111 ? -6.796 6.840 -12.229 1.00 32.84 111 THR A C 1
ATOM 868 O O . THR A 1 111 ? -7.579 6.169 -11.562 1.00 32.84 111 THR A O 1
ATOM 871 N N . SER A 1 112 ? -7.205 7.842 -13.004 1.00 35.16 112 SER A N 1
ATOM 872 C CA . SER A 1 112 ? -8.594 8.287 -13.123 1.00 35.16 112 SER A CA 1
ATOM 873 C C . SER A 1 112 ? -9.420 7.269 -13.914 1.00 35.16 112 SER A C 1
ATOM 875 O O . SER A 1 112 ? -9.380 7.229 -15.143 1.00 35.16 112 SER A O 1
ATOM 877 N N . VAL A 1 113 ? -10.208 6.460 -13.210 1.00 37.09 113 VAL A N 1
ATOM 878 C CA . VAL A 1 113 ? -11.379 5.782 -13.774 1.00 37.09 113 VAL A CA 1
ATOM 879 C C . VAL A 1 113 ? -12.621 6.484 -13.250 1.00 37.09 113 VAL A C 1
ATOM 881 O O . VAL A 1 113 ? -13.072 6.257 -12.133 1.00 37.09 113 VAL A O 1
ATOM 884 N N . ALA A 1 114 ? -13.178 7.369 -14.076 1.00 40.47 114 ALA A N 1
ATOM 885 C CA . ALA A 1 114 ? -14.541 7.832 -13.884 1.00 40.47 114 ALA A CA 1
ATOM 886 C C . ALA A 1 114 ? -15.470 6.618 -14.015 1.00 40.47 114 ALA A C 1
ATOM 888 O O . ALA A 1 114 ? -15.573 6.003 -15.076 1.00 40.47 114 ALA A O 1
ATOM 889 N N . SER A 1 115 ? -16.125 6.237 -12.925 1.00 35.94 115 SER A N 1
ATOM 890 C CA . SER A 1 115 ? -17.194 5.243 -12.935 1.00 35.94 115 SER A CA 1
ATOM 891 C C . SER A 1 115 ? -18.270 5.684 -11.960 1.00 35.94 115 SER A C 1
ATOM 893 O O . SER A 1 115 ? -18.229 5.440 -10.761 1.00 35.94 115 SER A O 1
ATOM 895 N N . SER A 1 116 ? -19.236 6.394 -12.526 1.00 42.91 116 SER A N 1
ATOM 896 C CA . SER A 1 116 ? -20.498 6.779 -11.922 1.00 42.91 116 SER A CA 1
ATOM 897 C C . SER A 1 116 ? -21.368 5.545 -11.661 1.00 42.91 116 SER A C 1
ATOM 899 O O . SER A 1 116 ? -22.266 5.263 -12.449 1.00 42.91 116 SER A O 1
ATOM 901 N N . VAL A 1 117 ? -21.109 4.806 -10.579 1.00 40.03 117 VAL A N 1
ATOM 902 C CA . VAL A 1 117 ? -22.053 3.855 -9.966 1.00 40.03 117 VAL A CA 1
ATOM 903 C C . VAL A 1 117 ? -21.740 3.763 -8.467 1.00 40.03 117 VAL A C 1
ATOM 905 O O . VAL A 1 117 ? -20.831 3.046 -8.073 1.00 40.03 117 VAL A O 1
ATOM 908 N N . GLY A 1 118 ? -22.498 4.494 -7.642 1.00 39.78 118 GLY A N 1
ATOM 909 C CA . GLY A 1 118 ? -22.678 4.220 -6.209 1.00 39.78 118 GLY A CA 1
ATOM 910 C C . GLY A 1 118 ? -21.412 4.015 -5.373 1.00 39.78 118 GLY A C 1
ATOM 911 O O . GLY A 1 118 ? -21.343 3.028 -4.643 1.00 39.78 118 GLY A O 1
ATOM 912 N N . ASP A 1 119 ? -20.439 4.928 -5.451 1.00 44.69 119 ASP A N 1
ATOM 913 C CA . ASP A 1 119 ? -19.341 4.964 -4.482 1.00 44.69 119 ASP A CA 1
ATOM 914 C C . ASP A 1 119 ? -19.960 5.323 -3.129 1.00 44.69 119 ASP A C 1
ATOM 916 O O . ASP A 1 119 ? -20.377 6.459 -2.893 1.00 44.69 119 ASP A O 1
ATOM 920 N N . SER A 1 120 ? -20.163 4.310 -2.287 1.00 49.94 120 SER A N 1
ATOM 921 C CA . SER A 1 120 ? -20.731 4.469 -0.951 1.00 49.94 120 SER A CA 1
ATOM 922 C C . SER A 1 120 ? -19.667 5.082 -0.046 1.00 49.94 120 SER A C 1
ATOM 924 O O . SER A 1 120 ? -19.201 4.457 0.906 1.00 49.94 120 SER A O 1
ATOM 926 N N . ALA A 1 121 ? -19.288 6.325 -0.354 1.00 48.03 121 ALA A N 1
ATOM 927 C CA . ALA A 1 121 ? -18.814 7.252 0.650 1.00 48.03 121 ALA A CA 1
ATOM 928 C C . ALA A 1 121 ? -19.785 7.147 1.827 1.00 48.03 121 ALA A C 1
ATOM 930 O O . ALA A 1 121 ? -21.008 7.092 1.637 1.00 48.03 121 ALA A O 1
ATOM 931 N N . ILE A 1 122 ? -19.254 7.067 3.042 1.00 50.97 122 ILE A N 1
ATOM 932 C CA . ILE A 1 122 ? -20.085 7.079 4.238 1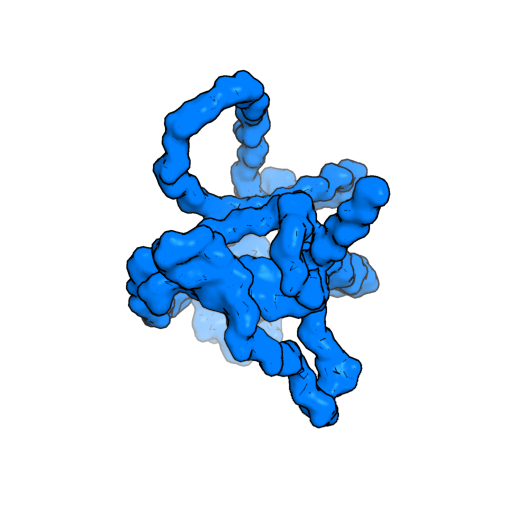.00 50.97 122 ILE A CA 1
ATOM 933 C C . ILE A 1 122 ? -20.594 8.513 4.361 1.00 50.97 122 ILE A C 1
ATOM 935 O O . ILE A 1 122 ? -20.009 9.338 5.053 1.00 50.97 122 ILE A O 1
ATOM 939 N N . ALA A 1 123 ? -21.638 8.851 3.608 1.00 43.47 123 ALA A N 1
ATOM 940 C CA . ALA A 1 123 ? -22.202 10.185 3.584 1.00 43.47 123 ALA A CA 1
ATOM 941 C C . ALA A 1 123 ? -22.659 10.548 5.006 1.00 43.47 123 ALA A C 1
ATOM 943 O O . ALA A 1 123 ? -23.696 10.081 5.474 1.00 43.47 123 ALA A O 1
ATOM 944 N N . GLY A 1 124 ? -21.858 11.367 5.693 1.00 48.25 124 GLY A N 1
ATOM 945 C CA . GLY A 1 124 ? -22.216 12.008 6.957 1.00 48.25 124 GLY A CA 1
ATOM 946 C C . GLY A 1 124 ? -22.151 11.157 8.230 1.00 48.25 124 GLY A C 1
ATOM 947 O O . GLY A 1 124 ? -22.922 11.442 9.143 1.00 48.25 124 GLY A O 1
ATOM 948 N N . LEU A 1 125 ? -21.268 10.157 8.341 1.00 45.47 125 LEU A N 1
ATOM 949 C CA . LEU A 1 125 ? -21.030 9.488 9.628 1.00 45.47 125 LEU A CA 1
ATOM 950 C C . LEU A 1 125 ? -19.540 9.333 9.942 1.00 45.47 125 LEU A C 1
ATOM 952 O O . LEU A 1 125 ? -18.820 8.689 9.182 1.00 45.47 125 LEU A O 1
ATOM 956 N N . ASP A 1 126 ? -19.151 9.830 11.122 1.00 60.06 126 ASP A N 1
ATOM 957 C CA . ASP A 1 126 ? -18.008 9.364 11.915 1.00 60.06 126 ASP A CA 1
ATOM 958 C C . ASP A 1 126 ? -18.199 7.864 12.205 1.00 60.06 126 ASP A C 1
ATOM 960 O O . ASP A 1 126 ? -18.695 7.453 13.260 1.00 60.06 126 ASP A O 1
ATOM 964 N N . ALA A 1 127 ? -17.927 7.019 11.214 1.00 78.94 127 ALA A N 1
ATOM 965 C CA . ALA A 1 127 ? -18.187 5.597 11.322 1.00 78.94 127 ALA A CA 1
ATOM 966 C C . ALA A 1 127 ? -17.108 4.958 12.192 1.00 78.94 127 ALA A C 1
ATOM 968 O O . ALA A 1 127 ? -15.937 4.885 11.817 1.00 78.94 127 ALA A O 1
ATOM 969 N N . VAL A 1 128 ? -17.522 4.461 13.354 1.00 90.38 128 VAL A N 1
ATOM 970 C CA . VAL A 1 128 ? -16.681 3.613 14.195 1.00 90.38 128 VAL A CA 1
ATOM 971 C C . VAL A 1 128 ? -16.791 2.176 13.700 1.00 90.38 128 VAL A C 1
ATOM 973 O O . VAL A 1 128 ? -17.880 1.602 13.657 1.00 90.38 128 VAL A O 1
ATOM 976 N N . VAL A 1 129 ? -15.654 1.595 13.328 1.00 92.69 129 VAL A N 1
ATOM 977 C CA . VAL A 1 129 ? -15.525 0.188 12.956 1.00 92.69 129 VAL A CA 1
ATOM 978 C C . VAL A 1 129 ? -14.921 -0.572 14.125 1.00 92.69 129 VAL A C 1
ATOM 980 O O . VAL A 1 129 ? -13.796 -0.297 14.539 1.00 92.69 129 VAL A O 1
ATOM 983 N N . GLU A 1 130 ? -15.661 -1.553 14.631 1.00 94.88 130 GLU A N 1
ATOM 984 C CA . GLU A 1 130 ? -15.175 -2.491 15.640 1.00 94.88 130 GLU A CA 1
ATOM 985 C C . GLU A 1 130 ? -14.676 -3.759 14.943 1.00 94.88 130 GLU A C 1
ATOM 987 O O . GLU A 1 130 ? -15.373 -4.364 14.124 1.00 94.88 130 GLU A O 1
ATOM 992 N N . ALA A 1 131 ? -13.438 -4.144 15.229 1.00 95.25 131 ALA A N 1
ATOM 993 C CA . ALA A 1 131 ? -12.735 -5.199 14.522 1.00 95.25 131 ALA A CA 1
ATOM 994 C C . ALA A 1 131 ? -12.001 -6.130 15.489 1.00 95.25 131 ALA A C 1
ATOM 996 O O . ALA A 1 131 ? -11.553 -5.743 16.568 1.00 95.25 131 ALA A O 1
ATOM 997 N N . LYS A 1 132 ? -11.848 -7.385 15.061 1.00 95.75 132 LYS A N 1
ATOM 998 C CA . LYS A 1 132 ? -10.961 -8.351 15.727 1.00 95.75 132 LYS A CA 1
ATOM 999 C C . LYS A 1 132 ? -9.510 -8.155 15.310 1.00 95.75 132 LYS A C 1
ATOM 1001 O O . LYS A 1 132 ? -8.599 -8.327 16.107 1.00 95.75 132 LYS A O 1
ATOM 1006 N N . TYR A 1 133 ? -9.315 -7.791 14.045 1.00 94.81 133 TYR A N 1
ATOM 1007 C CA . TYR A 1 133 ? -8.012 -7.604 13.426 1.00 94.81 133 TYR A CA 1
ATOM 1008 C C . TYR A 1 133 ? -8.046 -6.383 12.517 1.00 94.81 133 TYR A C 1
ATOM 1010 O O . TYR A 1 133 ? -9.039 -6.142 11.831 1.00 94.81 133 TYR A O 1
ATOM 1018 N N . VAL A 1 134 ? -6.935 -5.653 12.484 1.00 95.56 134 VAL A N 1
ATOM 1019 C CA . VAL A 1 134 ? -6.702 -4.539 11.565 1.00 95.56 134 VAL A CA 1
ATOM 1020 C C . VAL A 1 134 ? -5.354 -4.761 10.894 1.00 95.56 134 VAL A C 1
ATOM 1022 O O . VAL A 1 134 ? -4.368 -5.075 11.559 1.00 95.56 134 VAL A O 1
ATOM 1025 N N . LEU A 1 135 ? -5.318 -4.605 9.573 1.00 96.62 135 LEU A N 1
ATOM 1026 C CA . LEU A 1 135 ? -4.104 -4.714 8.772 1.00 96.62 135 LEU A CA 1
ATOM 1027 C C . LEU A 1 135 ? -3.782 -3.351 8.153 1.00 96.62 135 LEU A C 1
ATOM 1029 O O . LEU A 1 135 ? -4.596 -2.792 7.422 1.00 96.62 135 LEU A O 1
ATOM 1033 N N . GLY A 1 136 ? -2.594 -2.821 8.444 1.00 94.94 136 GLY A N 1
ATOM 1034 C CA . GLY A 1 136 ? -2.114 -1.559 7.878 1.00 94.94 136 GLY A CA 1
ATOM 1035 C C . GLY A 1 136 ? -1.381 -1.775 6.561 1.00 94.94 136 GLY A C 1
ATOM 1036 O O . GLY A 1 136 ? -0.233 -2.217 6.561 1.00 94.94 136 GLY A O 1
ATOM 1037 N N . CYS A 1 137 ? -2.028 -1.433 5.448 1.00 94.94 137 CYS A N 1
ATOM 1038 C CA . CYS A 1 137 ? -1.424 -1.394 4.111 1.00 94.94 137 CYS A CA 1
ATOM 1039 C C . CYS A 1 137 ? -1.348 0.048 3.567 1.00 94.94 137 CYS A C 1
ATOM 1041 O O . CYS A 1 137 ? -1.484 0.280 2.372 1.00 94.94 137 CYS A O 1
ATOM 1043 N N . ASP A 1 138 ? -1.132 1.022 4.451 1.00 93.31 138 ASP A N 1
ATOM 1044 C CA . ASP A 1 138 ? -1.211 2.474 4.220 1.00 93.31 138 ASP A CA 1
ATOM 1045 C C . ASP A 1 138 ? 0.149 3.134 3.882 1.00 93.31 138 ASP A C 1
ATOM 1047 O O . ASP A 1 138 ? 0.363 4.332 4.073 1.00 93.31 138 ASP A O 1
ATOM 1051 N N . GLY A 1 139 ? 1.087 2.347 3.346 1.00 90.75 139 GLY A N 1
ATOM 1052 C CA . GLY A 1 139 ? 2.302 2.839 2.690 1.00 90.75 139 GLY A CA 1
ATOM 1053 C C . GLY A 1 139 ? 3.394 3.416 3.606 1.00 90.75 139 GLY A C 1
ATOM 1054 O O . GLY A 1 139 ? 3.436 3.220 4.823 1.00 90.75 139 GLY A O 1
ATOM 1055 N N . VAL A 1 140 ? 4.345 4.136 2.998 1.00 89.06 140 VAL A N 1
ATOM 1056 C CA . VAL A 1 140 ? 5.569 4.619 3.672 1.00 89.06 140 VAL A CA 1
ATOM 1057 C C . VAL A 1 140 ? 5.276 5.558 4.848 1.00 89.06 140 VAL A C 1
ATOM 1059 O O . VAL A 1 140 ? 5.968 5.520 5.870 1.00 89.06 140 VAL A O 1
ATOM 1062 N N . HIS A 1 141 ? 4.201 6.341 4.768 1.00 90.06 141 HIS A N 1
ATOM 1063 C CA . HIS A 1 141 ? 3.785 7.278 5.811 1.00 90.06 141 HIS A CA 1
ATOM 1064 C C . HIS A 1 141 ? 2.722 6.730 6.765 1.00 90.06 141 HIS A C 1
ATOM 1066 O O . HIS A 1 141 ? 2.163 7.533 7.518 1.00 90.06 141 HIS A O 1
ATOM 1072 N N . SER A 1 142 ? 2.538 5.402 6.777 1.00 94.94 142 SER A N 1
ATOM 1073 C CA . SER A 1 142 ? 1.552 4.658 7.564 1.00 94.94 142 SER A CA 1
ATOM 1074 C C . SER A 1 142 ? 1.138 5.352 8.862 1.00 94.94 142 SER A C 1
ATOM 1076 O O . SER A 1 142 ? 1.953 5.581 9.766 1.00 94.94 142 SER A O 1
ATOM 1078 N N . TRP A 1 143 ? -0.144 5.696 8.921 1.00 95.56 143 TRP A N 1
ATOM 1079 C CA . TRP A 1 143 ? -0.826 6.196 10.098 1.00 95.56 143 TRP A CA 1
ATOM 1080 C C . TRP A 1 143 ? -0.883 5.108 11.168 1.00 95.56 143 TRP A C 1
ATOM 1082 O O . TRP A 1 143 ? -0.490 5.369 12.304 1.00 95.56 143 TRP A O 1
ATOM 1092 N N . LEU A 1 144 ? -1.249 3.872 10.803 1.00 96.31 144 LEU A N 1
ATOM 1093 C CA . LEU A 1 144 ? -1.392 2.781 11.774 1.00 96.31 144 LEU A CA 1
ATOM 1094 C C . LEU A 1 144 ? -0.065 2.474 12.479 1.00 96.31 144 LEU A C 1
ATOM 1096 O O . LEU A 1 144 ? -0.011 2.368 13.704 1.00 96.31 144 LEU A O 1
ATOM 1100 N N . ARG A 1 145 ? 1.034 2.407 11.718 1.00 96.25 145 ARG A N 1
ATOM 1101 C CA . ARG A 1 145 ? 2.382 2.198 12.264 1.00 96.25 145 ARG A CA 1
ATOM 1102 C C . ARG A 1 145 ? 2.746 3.262 13.303 1.00 96.25 145 ARG A C 1
ATOM 1104 O O . ARG A 1 145 ? 3.327 2.934 14.336 1.00 96.25 145 ARG A O 1
ATOM 1111 N N . LYS A 1 146 ? 2.406 4.529 13.032 1.00 95.25 146 LYS A N 1
ATOM 1112 C CA . LYS A 1 146 ? 2.653 5.651 13.951 1.00 95.25 146 LYS A CA 1
ATOM 1113 C C . LYS A 1 146 ? 1.803 5.542 15.218 1.00 95.25 146 LYS A C 1
ATOM 1115 O O . LYS A 1 146 ? 2.351 5.760 16.293 1.00 95.25 146 LYS A O 1
ATOM 1120 N N . GLN A 1 147 ? 0.524 5.166 15.107 1.00 95.44 147 GLN A N 1
ATOM 1121 C CA . GLN A 1 147 ? -0.355 4.971 16.273 1.00 95.44 147 GLN A CA 1
ATOM 1122 C C . GLN A 1 147 ? 0.163 3.879 17.213 1.00 95.44 147 GLN A C 1
ATOM 1124 O O . GLN A 1 147 ? 0.090 4.017 18.429 1.00 95.44 147 GLN A O 1
ATOM 1129 N N . LEU A 1 148 ? 0.762 2.823 16.658 1.00 94.88 148 LEU A N 1
ATOM 1130 C CA . LEU A 1 148 ? 1.375 1.742 17.435 1.00 94.88 148 LEU A CA 1
ATOM 1131 C C . LEU A 1 148 ? 2.772 2.087 17.988 1.00 94.88 148 LEU A C 1
ATOM 1133 O O . LEU A 1 148 ? 3.415 1.237 18.598 1.00 94.88 148 LEU A O 1
ATOM 1137 N N . GLY A 1 149 ? 3.282 3.301 17.755 1.00 94.25 149 GLY A N 1
ATOM 1138 C CA . GLY A 1 149 ? 4.609 3.719 18.217 1.00 94.25 149 GLY A CA 1
ATOM 1139 C C . GLY A 1 149 ? 5.776 3.007 17.520 1.00 94.25 149 GLY A C 1
ATOM 1140 O O . GLY A 1 149 ? 6.910 3.069 17.998 1.00 94.25 149 GLY A O 1
ATOM 1141 N N . ILE A 1 150 ? 5.530 2.341 16.388 1.00 94.69 150 ILE A N 1
ATOM 1142 C CA . ILE A 1 150 ? 6.556 1.599 15.652 1.00 94.69 150 ILE A CA 1
ATOM 1143 C C . ILE A 1 150 ? 7.383 2.588 14.827 1.00 94.69 150 ILE A C 1
ATOM 1145 O O . ILE A 1 150 ? 6.888 3.262 13.916 1.00 94.69 150 ILE A O 1
ATOM 1149 N N . ARG A 1 151 ? 8.676 2.679 15.139 1.00 90.81 151 ARG A N 1
ATOM 1150 C CA . ARG A 1 151 ? 9.602 3.569 14.434 1.00 90.81 151 ARG A CA 1
ATOM 1151 C C . ARG A 1 151 ? 10.028 2.941 13.114 1.00 90.81 151 ARG A C 1
ATOM 1153 O O . ARG A 1 151 ? 10.350 1.761 13.050 1.00 90.81 151 ARG A O 1
ATOM 1160 N N . LEU A 1 152 ? 10.042 3.753 12.059 1.00 88.69 152 LEU A N 1
ATOM 1161 C CA . LEU A 1 152 ? 10.658 3.364 10.797 1.00 88.69 152 LEU A CA 1
ATOM 1162 C C . LEU A 1 152 ? 12.165 3.598 10.924 1.00 88.69 152 LEU A C 1
ATOM 1164 O O . LEU A 1 152 ? 12.610 4.745 10.950 1.00 88.69 152 LEU A O 1
ATOM 1168 N N . GLU A 1 153 ? 12.930 2.520 11.052 1.00 88.75 153 GLU A N 1
ATOM 1169 C CA . GLU A 1 153 ? 14.389 2.576 11.085 1.00 88.75 153 GLU A CA 1
ATOM 1170 C C . GLU A 1 153 ? 14.938 2.494 9.660 1.00 88.75 153 GLU A C 1
ATOM 1172 O O . GLU A 1 153 ? 14.677 1.544 8.925 1.00 88.75 153 GLU A O 1
ATOM 1177 N N . GLY A 1 154 ? 15.679 3.520 9.254 1.00 83.56 154 GLY A N 1
ATOM 1178 C CA . GLY A 1 154 ? 16.302 3.595 7.941 1.00 83.56 154 GLY A CA 1
ATOM 1179 C C . GLY A 1 154 ? 17.074 4.897 7.778 1.00 83.56 154 GLY A C 1
ATOM 1180 O O . GLY A 1 154 ? 16.754 5.903 8.413 1.00 83.56 154 GLY A O 1
ATOM 1181 N N . GLN A 1 155 ? 18.103 4.875 6.937 1.00 78.12 155 GLN A N 1
ATOM 1182 C CA . GLN A 1 155 ? 18.805 6.079 6.501 1.00 78.12 155 GLN A CA 1
ATOM 1183 C C . GLN A 1 155 ? 18.236 6.505 5.147 1.00 78.12 155 GLN A C 1
ATOM 1185 O O . GLN A 1 155 ? 18.096 5.677 4.247 1.00 78.12 155 GLN A O 1
ATOM 1190 N N . SER A 1 156 ? 17.890 7.783 4.998 1.00 77.00 156 SER A N 1
ATOM 1191 C CA . SER A 1 156 ? 17.614 8.346 3.677 1.00 77.00 156 SER A CA 1
ATOM 1192 C C . SER A 1 156 ? 18.920 8.424 2.894 1.00 77.00 156 SER A C 1
ATOM 1194 O O . SER A 1 156 ? 19.942 8.820 3.452 1.00 77.00 156 SER A O 1
ATOM 1196 N N . SER A 1 157 ? 18.891 8.060 1.615 1.00 77.38 157 SER A N 1
ATOM 1197 C CA . SER A 1 157 ? 19.998 8.367 0.716 1.00 77.38 157 SER A CA 1
ATOM 1198 C C . SER A 1 157 ? 19.793 9.751 0.097 1.00 77.38 157 SER A C 1
ATOM 1200 O O . SER A 1 157 ? 18.657 10.182 -0.103 1.00 77.38 157 SER A O 1
ATOM 1202 N N . ASP A 1 158 ? 20.889 10.432 -0.231 1.00 78.25 158 ASP A N 1
ATOM 1203 C CA . ASP A 1 158 ? 20.852 11.741 -0.901 1.00 78.25 158 ASP A CA 1
ATOM 1204 C C . ASP A 1 158 ? 20.730 11.614 -2.434 1.00 78.25 158 ASP A C 1
ATOM 1206 O O . ASP A 1 158 ? 20.817 12.603 -3.164 1.00 78.25 158 ASP A O 1
ATOM 1210 N N . TYR A 1 159 ? 20.527 10.395 -2.947 1.00 79.25 159 TYR A N 1
ATOM 1211 C CA . TYR A 1 159 ? 20.354 10.146 -4.375 1.00 79.25 159 TYR A CA 1
ATOM 1212 C C . TYR A 1 159 ? 18.929 10.479 -4.809 1.00 79.25 159 TYR A C 1
ATOM 1214 O O . TYR A 1 159 ? 17.958 9.917 -4.304 1.00 79.25 159 TYR A O 1
ATOM 1222 N N . GLN A 1 160 ? 18.812 11.359 -5.799 1.00 82.19 160 GLN A N 1
ATOM 1223 C CA . GLN A 1 160 ? 17.540 11.709 -6.422 1.00 82.19 160 GLN A CA 1
ATOM 1224 C C . GLN A 1 160 ? 17.432 11.037 -7.788 1.00 82.19 160 GLN A C 1
ATOM 1226 O O . GLN A 1 160 ? 18.367 11.075 -8.587 1.00 82.19 160 GLN A O 1
ATOM 1231 N N . TRP A 1 161 ? 16.269 10.450 -8.061 1.00 83.00 161 TRP A N 1
ATOM 1232 C CA . TRP A 1 161 ? 15.973 9.774 -9.318 1.00 83.00 161 TRP A CA 1
ATOM 1233 C C . TRP A 1 161 ? 14.736 10.392 -9.958 1.00 83.00 161 TRP A C 1
ATOM 1235 O O . TRP A 1 161 ? 13.719 10.585 -9.294 1.00 83.00 161 TRP A O 1
ATOM 1245 N N . GLY A 1 162 ? 14.820 10.681 -11.255 1.00 85.75 162 GLY A N 1
ATOM 1246 C CA . GLY A 1 162 ? 13.657 11.010 -12.074 1.00 85.75 162 GLY A CA 1
ATOM 1247 C C . GLY A 1 162 ? 13.086 9.747 -12.715 1.00 85.75 162 GLY A C 1
ATOM 1248 O O . GLY A 1 162 ? 13.843 8.920 -13.220 1.00 85.75 162 GLY A O 1
ATOM 1249 N N . VAL A 1 163 ? 11.760 9.612 -12.721 1.00 85.94 163 VAL A N 1
ATOM 1250 C CA . VAL A 1 163 ? 11.046 8.537 -13.426 1.00 85.94 163 VAL A CA 1
ATOM 1251 C C . VAL A 1 163 ? 10.175 9.178 -14.499 1.00 85.94 163 VAL A C 1
ATOM 1253 O O . VAL A 1 163 ? 9.419 10.101 -14.207 1.00 85.94 163 VAL A O 1
ATOM 1256 N N . VAL A 1 164 ? 10.307 8.717 -15.743 1.00 86.00 164 VAL A N 1
ATOM 1257 C CA . VAL A 1 164 ? 9.539 9.233 -16.883 1.00 86.00 164 VAL A CA 1
ATOM 1258 C C . VAL A 1 164 ? 9.021 8.063 -17.706 1.00 86.00 164 VAL A C 1
ATOM 1260 O O . VAL A 1 164 ? 9.809 7.256 -18.197 1.00 86.00 164 VAL A O 1
ATOM 1263 N N . ASP A 1 165 ? 7.707 8.029 -17.915 1.00 84.06 165 ASP A N 1
ATOM 1264 C CA . ASP A 1 165 ? 7.055 7.119 -18.853 1.00 84.06 165 ASP A CA 1
ATOM 1265 C C . ASP A 1 165 ? 6.868 7.823 -20.201 1.00 84.06 165 ASP A C 1
ATOM 1267 O O . ASP A 1 165 ? 6.139 8.808 -20.313 1.00 84.06 165 ASP A O 1
ATOM 1271 N N . PHE A 1 166 ? 7.522 7.325 -21.249 1.00 81.69 166 PHE A N 1
ATOM 1272 C CA . PHE A 1 166 ? 7.426 7.894 -22.592 1.00 81.69 166 PHE A CA 1
ATOM 1273 C C . PHE A 1 166 ? 7.627 6.830 -23.670 1.00 81.69 166 PHE A C 1
ATOM 1275 O O . PHE A 1 166 ? 8.135 5.738 -23.414 1.00 81.69 166 PHE A O 1
ATOM 1282 N N . VAL A 1 167 ? 7.232 7.162 -24.899 1.00 82.75 167 VAL A N 1
ATOM 1283 C CA . VAL A 1 167 ? 7.537 6.358 -26.086 1.00 82.75 167 VAL A CA 1
ATOM 1284 C C . VAL A 1 167 ? 8.773 6.968 -26.750 1.00 82.75 167 VAL A C 1
ATOM 1286 O O . VAL A 1 167 ? 8.666 8.045 -27.340 1.00 82.75 167 VAL A O 1
ATOM 1289 N N . PRO A 1 168 ? 9.960 6.349 -26.638 1.00 76.00 168 PRO A N 1
ATOM 1290 C CA . PRO A 1 168 ? 11.163 6.913 -27.225 1.00 76.00 168 PRO A CA 1
ATOM 1291 C C . PRO A 1 168 ? 11.173 6.739 -28.739 1.00 76.00 168 PRO A C 1
ATOM 1293 O O . PRO A 1 168 ? 10.962 5.642 -29.256 1.00 76.00 168 PRO A O 1
ATOM 1296 N N . ILE A 1 169 ? 11.555 7.803 -29.436 1.00 80.25 169 ILE A N 1
ATOM 1297 C CA . ILE A 1 169 ? 12.056 7.723 -30.805 1.00 80.25 169 ILE A CA 1
ATOM 1298 C C . ILE A 1 169 ? 13.573 7.842 -30.705 1.00 80.25 169 ILE A C 1
ATOM 1300 O O . ILE A 1 169 ? 14.099 8.904 -30.382 1.00 80.25 169 ILE A O 1
ATOM 1304 N N . THR A 1 170 ? 14.282 6.733 -30.906 1.00 74.25 170 THR A N 1
ATOM 1305 C CA . THR A 1 170 ? 15.738 6.679 -30.742 1.00 74.25 170 THR A CA 1
ATOM 1306 C C . THR A 1 170 ? 16.375 5.738 -31.756 1.00 74.25 170 THR A C 1
ATOM 1308 O O . THR A 1 170 ? 15.806 4.710 -32.116 1.00 74.25 170 THR A O 1
ATOM 1311 N N . ASN A 1 171 ? 17.577 6.087 -32.212 1.00 71.44 171 ASN A N 1
ATOM 1312 C CA . ASN A 1 171 ? 18.439 5.212 -33.005 1.00 71.44 171 ASN A CA 1
ATOM 1313 C C . ASN A 1 171 ? 19.306 4.294 -32.124 1.00 71.44 171 ASN A C 1
ATOM 1315 O O . ASN A 1 171 ? 20.100 3.504 -32.642 1.00 71.44 171 ASN A O 1
ATOM 1319 N N . PHE A 1 172 ? 19.164 4.387 -30.800 1.00 68.94 172 PHE A N 1
ATOM 1320 C CA . PHE A 1 172 ? 19.846 3.512 -29.867 1.00 68.94 172 PHE A CA 1
ATOM 1321 C C . PHE A 1 172 ? 19.306 2.088 -29.999 1.00 68.94 172 PHE A C 1
ATOM 1323 O O . PHE A 1 172 ? 18.136 1.818 -29.724 1.00 68.94 172 PHE A O 1
ATOM 1330 N N . ARG A 1 173 ? 20.163 1.155 -30.427 1.00 59.84 173 ARG A N 1
ATOM 1331 C CA . ARG A 1 173 ? 19.781 -0.252 -30.567 1.00 59.84 173 ARG A CA 1
ATOM 1332 C C . ARG A 1 173 ? 19.724 -0.908 -29.193 1.00 59.84 173 ARG A C 1
ATOM 1334 O O . ARG A 1 173 ? 20.684 -1.548 -28.768 1.00 59.84 173 ARG A O 1
ATOM 1341 N N . CYS A 1 174 ? 18.595 -0.773 -28.513 1.00 56.72 174 CYS A N 1
ATOM 1342 C CA . CYS A 1 174 ? 18.224 -1.654 -27.417 1.00 56.72 174 CYS A CA 1
ATOM 1343 C C . CYS A 1 174 ? 17.448 -2.852 -27.962 1.00 56.72 174 CYS A C 1
ATOM 1345 O O . CYS A 1 174 ? 16.544 -2.708 -28.780 1.00 56.72 174 CYS A O 1
ATOM 1347 N N . SER A 1 175 ? 17.802 -4.055 -27.513 1.00 55.28 175 SER A N 1
ATOM 1348 C CA . SER A 1 175 ? 16.829 -5.153 -27.479 1.00 55.28 175 SER A CA 1
ATOM 1349 C C . SER A 1 175 ? 15.677 -4.738 -26.540 1.00 55.28 175 SER A C 1
ATOM 1351 O O . SER A 1 175 ? 15.894 -3.852 -25.714 1.00 55.28 175 SER A O 1
ATOM 1353 N N . PRO A 1 176 ? 14.474 -5.339 -26.613 1.00 59.00 176 PRO A N 1
ATOM 1354 C CA . PRO A 1 176 ? 13.368 -5.085 -25.675 1.00 59.00 176 PRO A CA 1
ATOM 1355 C C . PRO A 1 176 ? 13.678 -5.654 -24.272 1.00 59.00 176 PRO A C 1
ATOM 1357 O O . PRO A 1 176 ? 12.970 -6.504 -23.744 1.00 59.00 176 PRO A O 1
ATOM 1360 N N . GLN A 1 177 ? 14.809 -5.248 -23.707 1.00 62.97 177 GLN A N 1
ATOM 1361 C CA . GLN A 1 177 ? 15.424 -5.736 -22.484 1.00 62.97 177 GLN A CA 1
ATOM 1362 C C . GLN A 1 177 ? 15.662 -4.549 -21.554 1.00 62.97 177 GLN A C 1
ATOM 1364 O O . GLN A 1 177 ? 15.936 -3.431 -22.003 1.00 62.97 177 GLN A O 1
ATOM 1369 N N . LEU A 1 178 ? 15.588 -4.813 -20.252 1.00 69.31 178 LEU A N 1
ATOM 1370 C CA . LEU A 1 178 ? 15.964 -3.848 -19.227 1.00 69.31 178 LEU A CA 1
ATOM 1371 C C . LEU A 1 178 ? 17.407 -3.398 -19.456 1.00 69.31 178 LEU A C 1
ATOM 1373 O O . LEU A 1 178 ? 18.320 -4.217 -19.542 1.00 69.31 178 LEU A O 1
ATOM 1377 N N . THR A 1 179 ? 17.602 -2.088 -19.579 1.00 73.50 179 THR A N 1
ATOM 1378 C CA . THR A 1 179 ? 18.909 -1.514 -19.888 1.00 73.50 179 THR A CA 1
ATOM 1379 C C . THR A 1 179 ? 19.302 -0.483 -18.854 1.00 73.50 179 THR A C 1
ATOM 1381 O O . THR A 1 179 ? 18.610 0.510 -18.654 1.00 73.50 179 THR A O 1
ATOM 1384 N N . GLU A 1 180 ? 20.454 -0.712 -18.233 1.00 76.50 180 GLU A N 1
ATOM 1385 C CA . GLU A 1 180 ? 21.141 0.263 -17.395 1.00 76.50 180 GLU A CA 1
ATOM 1386 C C . GLU A 1 180 ? 22.175 1.021 -18.235 1.00 76.50 180 GLU A C 1
ATOM 1388 O O . GLU A 1 180 ? 23.029 0.403 -18.882 1.00 76.50 180 GLU A O 1
ATOM 1393 N N . LEU A 1 181 ? 22.044 2.347 -18.260 1.00 73.69 181 LEU A N 1
ATOM 1394 C CA . LEU A 1 181 ? 22.913 3.291 -18.953 1.00 73.69 181 LEU A CA 1
ATOM 1395 C C . LEU A 1 181 ? 23.757 4.037 -17.928 1.00 73.69 181 LEU A C 1
ATOM 1397 O O . LEU A 1 181 ? 23.196 4.799 -17.147 1.00 73.69 181 LEU A O 1
ATOM 1401 N N . GLN A 1 182 ? 25.076 3.877 -17.961 1.00 75.25 182 GLN A N 1
ATOM 1402 C CA . GLN A 1 182 ? 25.981 4.554 -17.035 1.00 75.25 182 GLN A CA 1
ATOM 1403 C C . GLN A 1 182 ? 26.793 5.643 -17.742 1.00 75.25 182 GLN A C 1
ATOM 1405 O O . GLN A 1 182 ? 27.350 5.424 -18.822 1.00 75.25 182 GLN A O 1
ATOM 1410 N N . LYS A 1 183 ? 26.895 6.818 -17.117 1.00 73.38 183 LYS A N 1
ATOM 1411 C CA . LYS A 1 183 ? 27.818 7.885 -17.524 1.00 73.38 183 LYS A CA 1
ATOM 1412 C C . LYS A 1 183 ? 28.849 8.135 -16.425 1.00 73.38 183 LYS A C 1
ATOM 1414 O O . LYS A 1 183 ? 28.473 8.373 -15.275 1.00 73.38 183 LYS A O 1
ATOM 1419 N N . ASP A 1 184 ? 30.127 8.079 -16.800 1.00 69.19 184 ASP A N 1
ATOM 1420 C CA . ASP A 1 184 ? 31.288 8.417 -15.960 1.00 69.19 184 ASP A CA 1
ATOM 1421 C C . ASP A 1 184 ? 31.304 7.719 -14.586 1.00 69.19 184 ASP A C 1
ATOM 1423 O O . ASP A 1 184 ? 31.727 8.287 -13.583 1.00 69.19 184 ASP A O 1
ATOM 1427 N N . GLY A 1 185 ? 30.790 6.489 -14.514 1.00 63.25 185 GLY A N 1
ATOM 1428 C CA . GLY A 1 185 ? 30.772 5.703 -13.279 1.00 63.25 185 GLY A CA 1
ATOM 1429 C C . GLY A 1 185 ? 29.726 6.124 -12.233 1.00 63.25 185 GLY A C 1
ATOM 1430 O O . GLY A 1 185 ? 29.545 5.392 -11.266 1.00 63.25 185 GLY A O 1
ATOM 1431 N N . ALA A 1 186 ? 29.007 7.240 -12.413 1.00 57.81 186 ALA A N 1
ATOM 1432 C CA . ALA A 1 186 ? 28.209 7.852 -11.338 1.00 57.81 186 ALA A CA 1
ATOM 1433 C C . ALA A 1 186 ? 26.700 7.973 -11.620 1.00 57.81 186 ALA A C 1
ATOM 1435 O O . ALA A 1 186 ? 25.900 7.824 -10.700 1.00 57.81 186 ALA A O 1
ATOM 1436 N N . ASN A 1 187 ? 26.292 8.227 -12.867 1.00 60.47 187 ASN A N 1
ATOM 1437 C CA . ASN A 1 187 ? 24.880 8.453 -13.204 1.00 60.47 187 ASN A CA 1
ATOM 1438 C C . ASN A 1 187 ? 24.320 7.264 -13.985 1.00 60.47 187 ASN A C 1
ATOM 1440 O O . ASN A 1 187 ? 24.837 6.967 -15.063 1.00 60.47 187 ASN A O 1
ATOM 1444 N N . ALA A 1 188 ? 23.276 6.614 -13.460 1.00 66.75 188 ALA A N 1
ATOM 1445 C CA . ALA A 1 188 ? 22.682 5.412 -14.046 1.00 66.75 188 ALA A CA 1
ATOM 1446 C C . ALA A 1 188 ? 21.212 5.627 -14.457 1.00 66.75 188 ALA A C 1
ATOM 1448 O O . ALA A 1 188 ? 20.329 5.672 -13.614 1.00 66.75 188 ALA A O 1
ATOM 1449 N N . MET A 1 189 ? 20.896 5.733 -15.748 1.00 68.31 189 MET A N 1
ATOM 1450 C CA . MET A 1 189 ? 19.496 5.688 -16.198 1.00 68.31 189 MET A CA 1
ATOM 1451 C C . MET A 1 189 ? 19.087 4.234 -16.428 1.00 68.31 189 MET A C 1
ATOM 1453 O O . MET A 1 189 ? 19.777 3.506 -17.139 1.00 68.31 189 MET A O 1
ATOM 1457 N N . ARG A 1 190 ? 17.934 3.817 -15.898 1.00 65.81 190 ARG A N 1
ATOM 1458 C CA . ARG A 1 190 ? 17.308 2.547 -16.2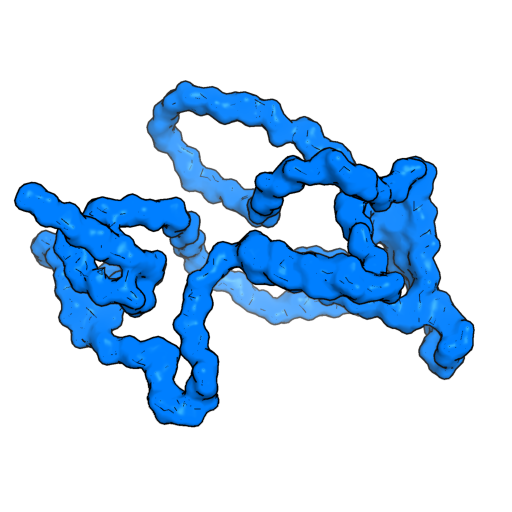83 1.00 65.81 190 ARG A CA 1
ATOM 1459 C C . ARG A 1 190 ? 16.181 2.792 -17.271 1.00 65.81 190 ARG A C 1
ATOM 1461 O O . ARG A 1 190 ? 15.276 3.576 -17.009 1.00 65.81 190 ARG A O 1
ATOM 1468 N N . TYR A 1 191 ? 16.251 2.102 -18.401 1.00 65.75 191 TYR A N 1
ATOM 1469 C CA . TYR A 1 191 ? 15.257 2.143 -19.462 1.00 65.75 191 TYR A CA 1
ATOM 1470 C C . TYR A 1 191 ? 14.653 0.751 -19.673 1.00 65.75 191 TYR A C 1
ATOM 1472 O O . TYR A 1 191 ? 15.370 -0.248 -19.757 1.00 65.75 191 TYR A O 1
ATOM 1480 N N . SER A 1 192 ? 13.326 0.701 -19.777 1.00 60.25 192 SER A N 1
ATOM 1481 C CA . SER A 1 192 ? 12.557 -0.489 -20.141 1.00 60.25 192 SER A CA 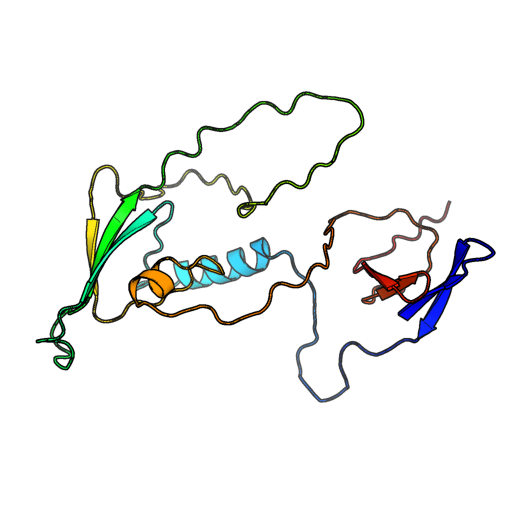1
ATOM 1482 C C . SER A 1 192 ? 11.538 -0.095 -21.200 1.00 60.25 192 SER A C 1
ATOM 1484 O O . SER A 1 192 ? 10.659 0.722 -20.934 1.00 60.25 192 SER A O 1
ATOM 1486 N N . GLY A 1 193 ? 11.648 -0.635 -22.411 1.00 57.09 193 GLY A N 1
ATOM 1487 C CA . GLY A 1 193 ? 10.675 -0.335 -23.453 1.00 57.09 193 GLY A CA 1
ATOM 1488 C C . GLY A 1 193 ? 10.987 -0.961 -24.804 1.00 57.09 193 GLY A C 1
ATOM 1489 O O . GLY A 1 193 ? 12.063 -1.511 -25.041 1.00 57.09 193 GLY A O 1
ATOM 1490 N N . TYR A 1 194 ? 10.001 -0.885 -25.694 1.00 49.56 194 TYR A N 1
ATOM 1491 C CA . TYR A 1 194 ? 10.119 -1.335 -27.073 1.00 49.56 194 TYR A CA 1
ATOM 1492 C C . TYR A 1 194 ? 10.673 -0.203 -27.937 1.00 49.56 194 TYR A C 1
ATOM 1494 O O . TYR A 1 194 ? 10.084 0.874 -28.013 1.00 49.56 194 TYR A O 1
ATOM 1502 N N . THR A 1 195 ? 11.780 -0.455 -28.633 1.00 43.12 195 THR A N 1
ATOM 1503 C CA . THR A 1 195 ? 12.242 0.425 -29.709 1.00 43.12 195 THR A CA 1
ATOM 1504 C C . THR A 1 195 ? 11.450 0.090 -30.969 1.00 43.12 195 THR A C 1
ATOM 1506 O O . THR A 1 195 ? 11.632 -0.977 -31.556 1.00 43.12 195 THR A O 1
ATOM 1509 N N . GLN A 1 196 ? 10.557 0.981 -31.400 1.00 34.81 196 GLN A N 1
ATOM 1510 C CA . GLN A 1 196 ? 9.965 0.868 -32.728 1.00 34.81 196 GLN A CA 1
ATOM 1511 C C . GLN A 1 196 ? 10.996 1.392 -33.731 1.00 34.81 196 GLN A C 1
ATOM 1513 O O . GLN A 1 196 ? 11.263 2.590 -33.801 1.00 34.81 196 GLN A O 1
ATOM 1518 N N . VAL A 1 197 ? 11.638 0.484 -34.468 1.00 33.84 197 VAL A N 1
ATOM 1519 C CA . VAL A 1 197 ? 12.534 0.861 -35.565 1.00 33.84 197 VAL A CA 1
ATOM 1520 C C . VAL A 1 197 ? 11.657 1.422 -36.684 1.00 33.84 197 VAL A C 1
ATOM 1522 O O . VAL A 1 197 ? 11.050 0.660 -37.433 1.00 33.84 197 VAL A O 1
ATOM 1525 N N . MET A 1 198 ? 11.551 2.750 -36.785 1.00 26.11 198 MET A N 1
ATOM 1526 C CA . MET A 1 198 ? 11.038 3.377 -38.002 1.00 26.11 198 MET A CA 1
ATOM 1527 C C . MET A 1 198 ? 12.080 3.177 -39.102 1.00 26.11 198 MET A C 1
ATOM 1529 O O . MET A 1 198 ? 13.146 3.789 -39.087 1.00 26.11 198 MET A O 1
ATOM 1533 N N . HIS A 1 199 ? 11.781 2.278 -40.034 1.00 27.86 199 HIS A N 1
ATOM 1534 C CA . HIS A 1 199 ? 12.386 2.329 -41.355 1.00 27.86 199 HIS A CA 1
ATOM 1535 C C . HIS A 1 199 ? 11.748 3.507 -42.102 1.00 27.86 199 HIS A C 1
ATOM 1537 O O . HIS A 1 199 ? 10.522 3.555 -42.209 1.00 27.86 199 HIS A O 1
ATOM 1543 N N . CYS A 1 200 ? 12.574 4.458 -42.550 1.00 30.06 200 CYS A N 1
ATOM 1544 C CA . CYS A 1 200 ? 12.179 5.427 -43.575 1.00 30.06 200 CYS A CA 1
ATOM 1545 C C . CYS A 1 200 ? 11.894 4.717 -44.901 1.00 30.06 200 CYS A C 1
ATOM 1547 O O . CYS A 1 200 ? 12.604 3.723 -45.191 1.00 30.06 200 CYS A O 1
#

Secondary structure (DSSP, 8-state):
-EEE-TTT--EEE-----SS-TTS-SS------HHHHHHHHHHHHHHSTT-----SEEEEEEEE-TTSTT-TTS--EEEEEEEPPP---------------PPP------------S-----TT--EEEEES-------TT-HHHHHTT-----PPP------------------SS-EEEEETTTEEEEE---------

pLDDT: mean 72.75, std 21.39, range [26.11, 97.0]

Sequence (200 aa):
MCQCDSVDGVLRREEISANTEAGWSRFYEFTLRQGRVEEHLLNLAQSAKHIDIRRATIPTTLELDYSTIEDHATYPIRVTLDNAPPTDFVEPMNSMSGSDASSPRSEGSETSVASSVGDSAIAGLDAVVEAKYVLGCDGVHSWLRKQLGIRLEGQSSDYQWGVVDFVPITNFRCSPQLTELQKDGANAMRYSGYTQVMHC

Radius of gyration: 24.2 Å; chains: 1; bounding box: 58×51×72 Å